Protein AF-A0A7W4UNZ8-F1 (afdb_monomer_lite)

InterPro domains:
  IPR003675 CAAX prenyl protease 2/Lysostaphin resistance protein A-like domain [PF02517] (45-146)
  IPR042150 CAAX prenyl protease 2, MmRce1-like [PTHR35797] (33-187)

Foldseek 3Di:
DAPDQLALLQVVVVVVQVVVCVVVVHRDDDDPDRLVVVLVVLVVCLLVQLVVQLVVLLVVLCPLQVPQLVVQCVVPLLRSLLVSLQVVLVVCLVVLCVCPLQVPDHSVLSSVLSSLLSSLLVSVLNLVCLEVVDSRVSSSSVSSLVSQQPSQSSRDHPPDDDRSCPDTCSHPVVSPVSVVVSVVCVVVVSSDHDDDDPDDPPDPDPPPDPDDDDDDDPPPPPPPPPDPDDPDDPDPDDPDDDDDDDDDDDDDDDDDDDDDDDDDDDDDDDDDDDDDDDDDDDDDDDD

pLDDT: mean 73.85, std 24.79, range [27.27, 97.62]

Organism: NCBI:txid255205

Radius of gyration: 31.63 Å; chains: 1; bounding box: 63×66×98 Å

Structure (mmCIF, N/CA/C/O backbone):
data_AF-A0A7W4UNZ8-F1
#
_entry.id   AF-A0A7W4UNZ8-F1
#
loop_
_atom_site.group_PDB
_atom_site.id
_atom_site.type_symbol
_atom_site.label_atom_id
_atom_site.label_alt_id
_atom_site.label_comp_id
_atom_site.label_asym_id
_atom_site.label_entity_id
_atom_site.label_seq_id
_atom_site.pdbx_PDB_ins_code
_atom_site.Cartn_x
_atom_site.Cartn_y
_atom_site.Cartn_z
_atom_site.occupancy
_atom_site.B_iso_or_equiv
_atom_site.auth_seq_id
_atom_site.auth_comp_id
_atom_site.auth_asym_id
_atom_site.auth_atom_id
_atom_site.pdbx_PDB_model_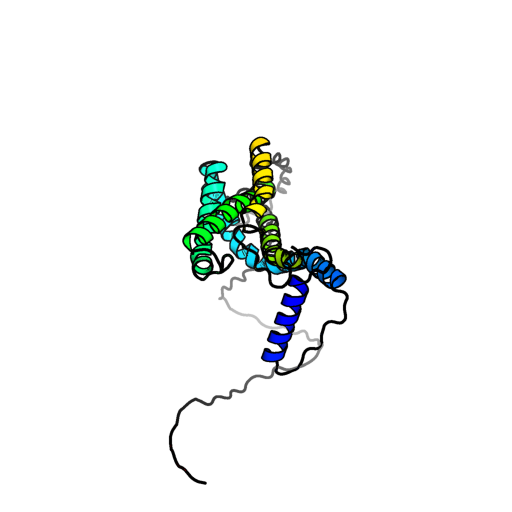num
ATOM 1 N N . MET A 1 1 ? 5.870 -13.098 -18.002 1.00 78.25 1 MET A N 1
ATOM 2 C CA . MET A 1 1 ? 6.575 -13.297 -16.701 1.00 78.25 1 MET A CA 1
ATOM 3 C C . MET A 1 1 ? 7.764 -14.221 -16.903 1.00 78.25 1 MET A C 1
ATOM 5 O O . MET A 1 1 ? 7.588 -15.276 -17.504 1.00 78.25 1 MET A O 1
ATOM 9 N N . ASP A 1 2 ? 8.932 -13.854 -16.381 1.00 81.75 2 ASP A N 1
ATOM 10 C CA . ASP A 1 2 ? 10.167 -14.646 -16.450 1.00 81.75 2 ASP A CA 1
ATOM 11 C C . ASP A 1 2 ? 10.726 -14.865 -15.037 1.00 81.75 2 ASP A C 1
ATOM 13 O O . ASP A 1 2 ? 11.218 -13.943 -14.396 1.00 81.75 2 ASP A O 1
ATOM 17 N N . LEU A 1 3 ? 10.607 -16.098 -14.540 1.00 81.38 3 LEU A N 1
ATOM 18 C CA . LEU A 1 3 ? 11.011 -16.480 -13.180 1.00 81.38 3 LEU A CA 1
ATOM 19 C C . LEU A 1 3 ? 12.409 -17.108 -13.120 1.00 81.38 3 LEU A C 1
ATOM 21 O O . LEU A 1 3 ? 12.866 -17.468 -12.036 1.00 81.38 3 LEU A O 1
ATOM 25 N N . VAL A 1 4 ? 13.043 -17.321 -14.275 1.00 81.75 4 VAL A N 1
ATOM 26 C CA . VAL A 1 4 ? 14.297 -18.077 -14.376 1.00 81.75 4 VAL A CA 1
ATOM 27 C C . VAL A 1 4 ? 15.453 -17.143 -14.681 1.00 81.75 4 VAL A C 1
ATOM 29 O O . VAL A 1 4 ? 16.478 -17.212 -14.006 1.00 81.75 4 VAL A O 1
ATOM 32 N N . ASN A 1 5 ? 15.287 -16.265 -15.670 1.00 84.12 5 ASN A N 1
ATOM 33 C CA . ASN A 1 5 ? 16.362 -15.380 -16.112 1.00 84.12 5 ASN A CA 1
ATOM 34 C C . ASN A 1 5 ? 16.182 -13.944 -15.615 1.00 84.12 5 ASN A C 1
ATOM 36 O O . ASN A 1 5 ? 17.138 -13.179 -15.668 1.00 84.12 5 ASN A O 1
ATOM 40 N N . PHE A 1 6 ? 14.995 -13.590 -15.104 1.00 88.06 6 PHE A N 1
ATOM 41 C CA . PHE A 1 6 ? 14.671 -12.240 -14.631 1.00 88.06 6 PHE A CA 1
ATOM 42 C C . PHE A 1 6 ? 14.984 -11.162 -15.686 1.00 88.06 6 PHE A C 1
ATOM 44 O O . PHE A 1 6 ? 15.462 -10.074 -15.367 1.00 88.06 6 PHE A O 1
ATOM 51 N N . SER A 1 7 ? 14.728 -11.480 -16.959 1.00 88.00 7 SER A N 1
ATOM 52 C CA . SER A 1 7 ? 15.128 -10.663 -18.110 1.00 88.00 7 SER A CA 1
ATOM 53 C C . SER A 1 7 ? 14.596 -9.227 -18.068 1.00 88.00 7 SER A C 1
ATOM 55 O O . SER A 1 7 ? 15.337 -8.306 -18.396 1.00 88.00 7 SER A O 1
ATOM 57 N N . GLY A 1 8 ? 13.358 -9.007 -17.609 1.00 86.38 8 GLY A N 1
ATOM 58 C CA . GLY A 1 8 ? 12.805 -7.654 -17.475 1.00 86.38 8 GLY A CA 1
ATOM 59 C C . GLY A 1 8 ? 13.461 -6.834 -16.359 1.00 86.38 8 GLY A C 1
ATOM 60 O O . GLY A 1 8 ? 13.597 -5.620 -16.481 1.00 86.38 8 GLY A O 1
ATOM 61 N N . TYR A 1 9 ? 13.924 -7.484 -15.287 1.00 87.50 9 TYR A N 1
ATOM 62 C CA . TYR A 1 9 ? 14.681 -6.805 -14.233 1.00 87.50 9 TYR A CA 1
ATOM 63 C C . TYR A 1 9 ? 16.081 -6.412 -14.709 1.00 87.50 9 TYR A C 1
ATOM 65 O O . TYR A 1 9 ? 16.555 -5.328 -14.375 1.00 87.50 9 TYR A O 1
ATOM 73 N N . GLN A 1 10 ? 16.720 -7.265 -15.515 1.00 88.50 10 GLN A N 1
ATOM 74 C CA . GLN A 1 10 ? 18.000 -6.948 -16.143 1.00 88.50 10 GLN A CA 1
ATOM 75 C C . GLN A 1 10 ? 17.873 -5.755 -17.101 1.00 88.50 10 GLN A C 1
ATOM 77 O O . GLN A 1 10 ? 18.626 -4.800 -16.963 1.00 88.50 10 GLN A O 1
ATOM 82 N N . GLU A 1 11 ? 16.871 -5.757 -17.985 1.00 88.69 11 GLU A N 1
ATOM 83 C CA . GLU A 1 11 ? 16.591 -4.630 -18.889 1.00 88.69 11 GLU A CA 1
ATOM 84 C C . GLU A 1 11 ? 16.388 -3.320 -18.110 1.00 88.69 11 GLU A C 1
ATOM 86 O O . GLU A 1 11 ? 17.010 -2.304 -18.413 1.00 88.69 11 GLU A O 1
ATOM 91 N N . ASN A 1 12 ? 15.595 -3.351 -17.034 1.00 88.56 12 ASN A N 1
ATOM 92 C CA . ASN A 1 12 ? 15.370 -2.172 -16.202 1.00 88.56 12 ASN A CA 1
ATOM 93 C C . ASN A 1 12 ? 16.635 -1.691 -15.464 1.00 88.56 12 ASN A C 1
ATOM 95 O O . ASN A 1 12 ? 16.801 -0.491 -15.240 1.00 88.56 12 ASN A O 1
ATOM 99 N N . LEU A 1 13 ? 17.519 -2.605 -15.061 1.00 89.31 13 LEU A N 1
ATOM 100 C CA . LEU A 1 13 ? 18.798 -2.258 -14.448 1.00 89.31 13 LEU A CA 1
ATOM 101 C C . LEU A 1 13 ? 19.729 -1.586 -15.464 1.00 89.31 13 LEU A C 1
ATOM 103 O O . LEU A 1 13 ? 20.324 -0.554 -15.149 1.00 89.31 13 LEU A O 1
ATOM 107 N N . ASP A 1 14 ? 19.810 -2.129 -16.676 1.00 89.19 14 ASP A N 1
ATOM 108 C CA . ASP A 1 14 ? 20.626 -1.583 -17.762 1.00 89.19 14 ASP A CA 1
ATOM 109 C C . ASP A 1 14 ? 20.142 -0.177 -18.154 1.00 89.19 14 ASP A C 1
ATOM 111 O O . ASP A 1 14 ? 20.946 0.750 -18.286 1.00 89.19 14 ASP A O 1
ATOM 115 N N . GLU A 1 15 ? 18.823 0.030 -18.231 1.00 89.12 15 GLU A N 1
ATOM 116 C CA . GLU A 1 15 ? 18.215 1.350 -18.438 1.00 89.12 15 GLU A CA 1
ATOM 117 C C . GLU A 1 15 ? 18.577 2.345 -17.325 1.00 89.12 15 GLU A C 1
ATOM 119 O O . GLU A 1 15 ? 18.923 3.497 -17.605 1.00 89.12 15 GLU A O 1
ATOM 124 N N . GLN A 1 16 ? 18.531 1.922 -16.057 1.00 89.88 16 GLN A N 1
ATOM 125 C CA . GLN A 1 16 ? 18.898 2.774 -14.922 1.00 89.88 16 GLN A CA 1
ATOM 126 C C . GLN A 1 16 ? 20.385 3.146 -14.934 1.00 89.88 16 GLN A C 1
ATOM 128 O O . GLN A 1 16 ? 20.730 4.299 -14.664 1.00 89.88 16 GLN A O 1
ATOM 133 N N . LEU A 1 17 ? 21.267 2.202 -15.270 1.00 89.94 17 LEU A N 1
ATOM 134 C CA . LEU A 1 17 ? 22.706 2.445 -15.396 1.00 89.94 17 LEU A CA 1
ATOM 135 C C . LEU A 1 17 ? 23.015 3.387 -16.564 1.00 89.94 17 LEU A C 1
ATOM 137 O O . LEU A 1 17 ? 23.834 4.298 -16.412 1.00 89.94 17 LEU A O 1
ATOM 141 N N . ALA A 1 18 ? 22.328 3.228 -17.697 1.00 89.06 18 ALA A N 1
ATOM 142 C CA . ALA A 1 18 ? 22.445 4.127 -18.841 1.00 89.06 18 ALA A CA 1
ATOM 143 C C . ALA A 1 18 ? 21.969 5.546 -18.492 1.00 89.06 18 ALA A C 1
ATOM 145 O O . ALA A 1 18 ? 22.668 6.523 -18.773 1.00 89.06 18 ALA A O 1
ATOM 146 N N . ALA A 1 19 ? 20.824 5.673 -17.814 1.00 89.94 19 ALA A N 1
ATOM 147 C CA . ALA A 1 19 ? 20.297 6.959 -17.360 1.00 89.94 19 ALA A CA 1
ATOM 148 C C . ALA A 1 19 ? 21.227 7.639 -16.342 1.00 89.94 19 ALA A C 1
ATOM 150 O O . ALA A 1 19 ? 21.475 8.843 -16.434 1.00 89.94 19 ALA A O 1
ATOM 151 N N . ALA A 1 20 ? 21.785 6.876 -15.401 1.00 89.62 20 ALA A N 1
ATOM 152 C CA . ALA A 1 20 ? 22.740 7.384 -14.424 1.00 89.62 20 ALA A CA 1
ATOM 153 C C . ALA A 1 20 ? 24.056 7.823 -15.088 1.00 89.62 20 ALA A C 1
ATOM 155 O O . ALA A 1 20 ? 24.545 8.912 -14.790 1.00 89.62 20 ALA A O 1
ATOM 156 N N . SER A 1 21 ? 24.570 7.043 -16.044 1.00 90.00 21 SER A N 1
ATOM 157 C CA . SER A 1 21 ? 25.770 7.394 -16.817 1.00 90.00 21 SER A CA 1
ATOM 158 C C . SER A 1 21 ? 25.572 8.678 -17.625 1.00 90.00 21 SER A C 1
ATOM 160 O O . SER A 1 21 ? 26.448 9.544 -17.655 1.00 90.00 21 SER A O 1
ATOM 162 N N . ALA A 1 22 ? 24.394 8.843 -18.236 1.00 90.75 22 ALA A N 1
ATOM 163 C CA . ALA A 1 22 ? 24.026 10.063 -18.950 1.00 90.75 22 ALA A CA 1
ATOM 164 C C . ALA A 1 22 ? 23.924 11.278 -18.012 1.00 90.75 22 ALA A C 1
ATOM 166 O O . ALA A 1 22 ? 24.329 12.378 -18.387 1.00 90.75 22 ALA A O 1
ATOM 167 N N . ALA A 1 23 ? 23.417 11.088 -16.791 1.00 90.81 23 ALA A N 1
ATOM 168 C CA . ALA A 1 23 ? 23.280 12.156 -15.805 1.00 90.81 23 ALA A CA 1
ATOM 169 C C . ALA A 1 23 ? 24.626 12.609 -15.211 1.00 90.81 23 ALA A C 1
ATOM 171 O O . ALA A 1 23 ? 24.798 13.795 -14.931 1.00 90.81 23 ALA A O 1
ATOM 172 N N . THR A 1 24 ? 25.580 11.695 -15.012 1.00 90.75 24 THR A N 1
ATOM 173 C CA . THR A 1 24 ? 26.899 12.018 -14.442 1.00 90.75 24 THR A CA 1
ATOM 174 C C . THR A 1 24 ? 27.964 12.320 -15.496 1.00 90.75 24 THR A C 1
ATOM 176 O O . THR A 1 24 ? 29.026 12.836 -15.151 1.00 90.75 24 THR A O 1
ATOM 179 N N . GLY A 1 25 ? 27.704 12.014 -16.772 1.00 88.81 25 GLY A N 1
ATOM 180 C CA . GLY A 1 25 ? 28.679 12.144 -17.859 1.00 88.81 25 GLY A CA 1
ATOM 181 C C . GLY A 1 25 ? 29.839 11.146 -17.757 1.00 88.81 25 GLY A C 1
ATOM 182 O O . GLY A 1 25 ? 30.873 11.336 -18.395 1.00 88.81 25 GLY A O 1
ATOM 183 N N . THR A 1 26 ? 29.686 10.101 -16.941 1.00 88.50 26 THR A N 1
ATOM 184 C CA . THR A 1 26 ? 30.684 9.051 -16.706 1.00 88.50 26 THR A CA 1
ATOM 185 C C . THR A 1 26 ? 30.059 7.696 -16.989 1.00 88.50 26 THR A C 1
ATOM 187 O O . THR A 1 26 ? 29.007 7.400 -16.428 1.00 88.50 26 THR A O 1
ATOM 190 N N . GLU A 1 27 ? 30.712 6.851 -17.785 1.00 86.88 27 GLU A N 1
ATOM 191 C CA . GLU A 1 27 ? 30.246 5.477 -17.997 1.00 86.88 27 GLU A CA 1
ATOM 192 C C . GLU A 1 27 ? 30.301 4.690 -16.683 1.00 86.88 27 GLU A C 1
ATOM 194 O O . GLU A 1 27 ? 31.367 4.515 -16.084 1.00 86.88 27 GLU A O 1
ATOM 199 N N . ILE A 1 28 ? 29.137 4.242 -16.219 1.00 84.81 28 ILE A N 1
ATOM 200 C CA . ILE A 1 28 ? 29.025 3.340 -15.079 1.00 84.81 28 ILE A CA 1
ATOM 201 C C . ILE A 1 28 ? 29.141 1.914 -15.629 1.00 84.81 28 ILE A C 1
ATOM 203 O O . ILE A 1 28 ? 28.328 1.530 -16.470 1.00 84.81 28 ILE A O 1
ATOM 207 N N . PRO A 1 29 ? 30.144 1.130 -15.198 1.00 83.00 29 PRO A N 1
ATOM 208 C CA . PRO A 1 29 ? 30.333 -0.223 -15.700 1.00 83.00 29 PRO A CA 1
ATOM 209 C C . PRO A 1 29 ? 29.165 -1.131 -15.307 1.00 83.00 29 PRO A C 1
ATOM 211 O O . PRO A 1 29 ? 28.544 -0.952 -14.256 1.00 83.00 29 PRO A O 1
ATOM 214 N N . GLU A 1 30 ? 28.917 -2.145 -16.136 1.00 80.44 30 GLU A N 1
ATOM 215 C CA . GLU A 1 30 ? 27.930 -3.187 -15.859 1.00 80.44 30 GLU A CA 1
ATOM 216 C C . GLU A 1 30 ? 28.197 -3.869 -14.509 1.00 80.44 30 GLU A C 1
ATOM 218 O O . GLU A 1 30 ? 29.341 -4.102 -14.096 1.00 80.44 30 GLU A O 1
ATOM 223 N N . ILE A 1 31 ? 27.120 -4.221 -13.808 1.00 83.12 31 ILE A N 1
ATOM 224 C CA . ILE A 1 31 ? 27.215 -4.895 -12.516 1.00 83.12 31 ILE A CA 1
ATOM 225 C C . ILE A 1 31 ? 27.560 -6.368 -12.757 1.00 83.12 31 ILE A C 1
ATOM 227 O O . ILE A 1 31 ? 26.707 -7.167 -13.125 1.00 83.12 31 ILE A O 1
ATOM 231 N N . ALA A 1 32 ? 28.805 -6.756 -12.474 1.00 83.44 32 ALA A N 1
ATOM 232 C CA . ALA A 1 32 ? 29.313 -8.120 -12.672 1.00 83.44 32 ALA A CA 1
ATOM 233 C C . ALA A 1 32 ? 28.771 -9.177 -11.674 1.00 83.44 32 ALA A C 1
ATOM 235 O O . ALA A 1 32 ? 29.411 -10.205 -11.439 1.00 83.44 32 ALA A O 1
ATOM 236 N N . LEU A 1 33 ? 27.619 -8.936 -11.041 1.00 87.38 33 LEU A N 1
ATOM 237 C CA . LEU A 1 33 ? 26.992 -9.867 -10.101 1.00 87.38 33 LEU A CA 1
ATOM 238 C C . LEU A 1 33 ? 25.944 -10.732 -10.814 1.00 87.38 33 LEU A C 1
ATOM 240 O O . LEU A 1 33 ? 25.237 -10.233 -11.687 1.00 87.38 33 LEU A O 1
ATOM 244 N N . PRO A 1 34 ? 25.771 -12.011 -10.423 1.00 90.75 34 PRO A N 1
ATOM 245 C CA . PRO A 1 34 ? 24.689 -12.832 -10.955 1.00 90.75 34 PRO A CA 1
ATOM 246 C C . PRO A 1 34 ? 23.323 -12.185 -10.694 1.00 90.75 34 PRO A C 1
ATOM 248 O O . PRO A 1 34 ? 23.038 -11.790 -9.562 1.00 90.75 34 PRO A O 1
ATOM 251 N N . ILE A 1 35 ? 22.447 -12.157 -11.702 1.00 87.94 35 ILE A N 1
ATOM 252 C CA . ILE A 1 35 ? 21.121 -11.524 -11.600 1.00 87.94 35 ILE A CA 1
ATOM 253 C C . ILE A 1 35 ? 20.290 -12.084 -10.437 1.00 87.94 35 ILE A C 1
ATOM 255 O O . ILE A 1 35 ? 19.644 -11.336 -9.710 1.00 87.94 35 ILE A O 1
ATOM 259 N N . ALA A 1 36 ? 20.398 -13.389 -10.167 1.00 88.00 36 ALA A N 1
ATOM 260 C CA . ALA A 1 36 ? 19.729 -14.028 -9.037 1.00 88.00 36 ALA A CA 1
ATOM 261 C C . ALA A 1 36 ? 20.158 -13.437 -7.681 1.00 88.00 36 ALA A C 1
ATOM 263 O O . ALA A 1 36 ? 19.333 -13.299 -6.781 1.00 88.00 36 ALA A O 1
ATOM 264 N N . LEU A 1 37 ? 21.431 -13.053 -7.527 1.00 90.69 37 LEU A N 1
ATOM 265 C CA . LEU A 1 37 ? 21.907 -12.398 -6.309 1.00 90.69 37 LEU A CA 1
ATOM 266 C C . LEU A 1 37 ? 21.332 -10.984 -6.187 1.00 90.69 37 LEU A C 1
ATOM 268 O O . LEU A 1 37 ? 20.922 -10.601 -5.097 1.00 90.69 37 LEU A O 1
ATOM 272 N N . LEU A 1 38 ? 21.250 -10.233 -7.287 1.00 90.38 38 LEU A N 1
ATOM 273 C CA . LEU A 1 38 ? 20.641 -8.898 -7.297 1.00 90.38 38 LEU A CA 1
ATOM 274 C C . LEU A 1 38 ? 19.155 -8.953 -6.927 1.00 90.38 38 LEU A C 1
ATOM 276 O O . LEU A 1 38 ? 18.708 -8.183 -6.081 1.00 90.38 38 LEU A O 1
ATOM 280 N N . VAL A 1 39 ? 18.417 -9.931 -7.457 1.00 89.56 39 VAL A N 1
ATOM 281 C CA . VAL A 1 39 ? 17.016 -10.177 -7.081 1.00 89.56 39 VAL A CA 1
ATOM 282 C C . VAL A 1 39 ? 16.893 -10.500 -5.590 1.00 89.56 39 VAL A C 1
ATOM 284 O O . VAL A 1 39 ? 16.042 -9.934 -4.904 1.00 89.56 39 VAL A O 1
ATOM 287 N N . LEU A 1 40 ? 17.757 -11.366 -5.049 1.00 90.06 40 LEU A N 1
ATOM 288 C CA . LEU A 1 40 ? 17.757 -11.676 -3.614 1.00 90.06 40 LEU A CA 1
ATOM 289 C C . LEU A 1 40 ? 18.073 -10.447 -2.756 1.00 90.06 40 LEU A C 1
ATOM 291 O O . LEU A 1 40 ? 17.432 -10.253 -1.725 1.00 90.06 40 LEU A O 1
ATOM 295 N N . LEU A 1 41 ? 19.023 -9.610 -3.177 1.00 90.75 41 LEU A N 1
ATOM 296 C CA . LEU A 1 41 ? 19.357 -8.362 -2.490 1.00 90.75 41 LEU A CA 1
ATOM 297 C C . LEU A 1 41 ? 18.194 -7.363 -2.535 1.00 90.75 41 LEU A C 1
ATOM 299 O O . LEU A 1 41 ? 17.901 -6.749 -1.513 1.00 90.75 41 LEU A O 1
ATOM 303 N N . GLN A 1 42 ? 17.491 -7.251 -3.664 1.00 88.75 42 GLN A N 1
ATOM 304 C CA . GLN A 1 42 ? 16.304 -6.404 -3.805 1.00 88.75 42 GLN A CA 1
ATOM 305 C C . GLN A 1 42 ? 15.142 -6.884 -2.925 1.00 88.75 42 GLN A C 1
ATOM 307 O O . GLN A 1 42 ? 14.434 -6.082 -2.325 1.00 88.75 42 GLN A O 1
ATOM 312 N N . LEU A 1 43 ? 14.934 -8.195 -2.803 1.00 89.25 43 LEU A N 1
ATOM 313 C CA . LEU A 1 43 ? 13.928 -8.733 -1.882 1.00 89.25 43 LEU A CA 1
ATOM 314 C C . LEU A 1 43 ? 14.345 -8.526 -0.419 1.00 89.25 43 LEU A C 1
ATOM 316 O O . LEU A 1 43 ? 13.516 -8.187 0.427 1.00 89.25 43 LEU A O 1
ATOM 320 N N . ALA A 1 44 ? 15.636 -8.685 -0.120 1.00 89.94 44 ALA A N 1
ATOM 321 C CA . ALA A 1 44 ? 16.196 -8.442 1.205 1.00 89.94 44 ALA A CA 1
ATOM 322 C C . ALA A 1 44 ? 16.234 -6.951 1.582 1.00 89.94 44 ALA A C 1
ATOM 324 O O . ALA A 1 44 ? 16.323 -6.639 2.771 1.00 89.94 44 ALA A O 1
ATOM 325 N N . SER A 1 45 ? 16.143 -6.031 0.615 1.00 88.69 45 SER A N 1
ATOM 326 C CA . SER A 1 45 ? 16.063 -4.596 0.889 1.00 88.69 45 SER A CA 1
ATOM 327 C C . SER A 1 45 ? 14.678 -4.174 1.371 1.00 88.69 45 SER A C 1
ATOM 329 O O . SER A 1 45 ? 14.595 -3.170 2.070 1.00 88.69 45 SER A O 1
ATOM 331 N N . ILE A 1 46 ? 13.611 -4.940 1.097 1.00 88.56 46 ILE A N 1
ATOM 332 C CA . ILE A 1 46 ? 12.230 -4.560 1.448 1.00 88.56 46 ILE A CA 1
ATOM 333 C C . ILE A 1 46 ? 12.070 -4.218 2.943 1.00 88.56 46 ILE A C 1
ATOM 335 O O . ILE A 1 46 ? 11.517 -3.161 3.253 1.00 88.56 46 ILE A O 1
ATOM 339 N N . PRO A 1 47 ? 12.564 -5.024 3.906 1.00 88.88 47 PRO A N 1
ATOM 340 C CA . PRO A 1 47 ? 12.474 -4.673 5.324 1.00 88.88 47 PRO A CA 1
ATOM 341 C C . PRO A 1 47 ? 13.261 -3.409 5.687 1.00 88.88 47 PRO A C 1
ATOM 343 O O . PRO A 1 47 ? 12.838 -2.652 6.558 1.00 88.88 47 PRO A O 1
ATOM 346 N N . LEU A 1 48 ? 14.399 -3.167 5.030 1.00 89.19 48 LEU A N 1
ATOM 347 C CA . LEU A 1 48 ? 15.210 -1.975 5.262 1.00 89.19 48 LEU A CA 1
ATOM 348 C C . LEU A 1 48 ? 14.524 -0.727 4.689 1.00 89.19 48 LEU A C 1
ATOM 350 O O . LEU A 1 48 ? 14.390 0.276 5.390 1.00 89.19 48 LEU A O 1
ATOM 354 N N . GLY A 1 49 ? 14.023 -0.817 3.456 1.00 86.69 49 GLY A N 1
ATOM 355 C CA . GLY A 1 49 ? 13.236 0.225 2.805 1.00 86.69 49 GLY A CA 1
ATOM 356 C C . GLY A 1 49 ? 11.962 0.544 3.583 1.00 86.69 49 GLY A C 1
ATOM 357 O O . GLY A 1 49 ? 11.641 1.712 3.769 1.00 86.69 49 GLY A O 1
ATOM 358 N N . ALA A 1 50 ? 11.303 -0.457 4.176 1.00 88.38 50 ALA A N 1
ATOM 359 C CA . ALA A 1 50 ? 10.156 -0.249 5.059 1.00 88.38 50 ALA A CA 1
ATOM 360 C C . ALA A 1 50 ? 10.483 0.639 6.273 1.00 88.38 50 ALA A C 1
ATOM 362 O O . ALA A 1 50 ? 9.686 1.503 6.640 1.00 88.38 50 ALA A O 1
ATOM 363 N N . VAL A 1 51 ? 11.654 0.449 6.892 1.00 89.31 51 VAL A N 1
ATOM 364 C CA . VAL A 1 51 ? 12.103 1.271 8.028 1.00 89.31 51 VAL A CA 1
ATOM 365 C C . VAL A 1 51 ? 12.442 2.689 7.577 1.00 89.31 51 VAL A C 1
ATOM 367 O O . VAL A 1 51 ? 12.112 3.639 8.280 1.00 89.31 51 VAL A O 1
ATOM 370 N N . ILE A 1 52 ? 13.054 2.859 6.407 1.00 88.88 52 ILE A N 1
ATOM 371 C CA . ILE A 1 52 ? 13.371 4.186 5.859 1.00 88.88 52 ILE A CA 1
ATOM 372 C C . ILE A 1 52 ? 12.079 4.935 5.488 1.00 88.88 52 ILE A C 1
ATOM 374 O O . ILE A 1 52 ? 11.885 6.087 5.885 1.00 88.88 52 ILE A O 1
ATOM 378 N N . ASN A 1 53 ? 11.149 4.254 4.816 1.00 89.06 53 ASN A N 1
ATOM 379 C CA . ASN A 1 53 ? 9.850 4.789 4.409 1.00 89.06 53 ASN A CA 1
ATOM 380 C C . ASN A 1 53 ? 8.880 4.997 5.581 1.00 89.06 53 ASN A C 1
ATOM 382 O O . ASN A 1 53 ? 7.836 5.624 5.398 1.00 89.06 53 ASN A O 1
ATOM 386 N N . VAL A 1 54 ? 9.209 4.543 6.797 1.00 90.75 54 VAL A N 1
ATOM 387 C CA . VAL A 1 54 ? 8.336 4.736 7.963 1.00 90.75 54 VAL A CA 1
ATOM 388 C C . VAL A 1 54 ? 8.146 6.212 8.299 1.00 90.75 54 VAL A C 1
ATOM 390 O O . VAL A 1 54 ? 7.086 6.580 8.783 1.00 90.75 54 VAL A O 1
ATOM 393 N N . ILE A 1 55 ? 9.145 7.070 8.060 1.00 89.56 55 ILE A N 1
ATOM 394 C CA . ILE A 1 55 ? 9.075 8.497 8.405 1.00 89.56 55 ILE A CA 1
ATOM 395 C C . ILE A 1 55 ? 8.026 9.227 7.552 1.00 89.56 55 ILE A C 1
ATOM 397 O O . ILE A 1 55 ? 7.121 9.827 8.141 1.00 89.56 55 ILE A O 1
ATOM 401 N N . PRO A 1 56 ? 8.087 9.186 6.203 1.00 88.75 56 PRO A N 1
ATOM 402 C CA . PRO A 1 56 ? 7.040 9.788 5.382 1.00 88.75 56 PRO A CA 1
ATOM 403 C C . PRO A 1 56 ? 5.685 9.105 5.607 1.00 88.75 56 PRO A C 1
ATOM 405 O O . PRO A 1 56 ? 4.687 9.801 5.801 1.00 88.75 56 PRO A O 1
ATOM 408 N N . ALA A 1 57 ? 5.656 7.769 5.713 1.00 91.12 57 ALA A N 1
ATOM 409 C CA . ALA A 1 57 ? 4.424 7.029 5.982 1.00 91.12 57 ALA A CA 1
ATOM 410 C C . ALA A 1 57 ? 3.788 7.424 7.325 1.00 91.12 57 ALA A C 1
ATOM 412 O O . ALA A 1 57 ? 2.571 7.545 7.427 1.00 91.12 57 ALA A O 1
ATOM 413 N N . LEU A 1 58 ? 4.584 7.693 8.364 1.00 92.50 58 LEU A N 1
ATOM 414 C CA . LEU A 1 58 ? 4.079 8.139 9.661 1.00 92.50 58 LEU A CA 1
ATOM 415 C C . LEU A 1 58 ? 3.353 9.483 9.551 1.00 92.50 58 LEU A C 1
ATOM 417 O O . LEU A 1 58 ? 2.337 9.668 10.219 1.00 92.50 58 LEU A O 1
ATOM 421 N N . GLY A 1 59 ? 3.837 10.401 8.710 1.00 92.62 59 GLY A N 1
ATOM 422 C CA . GLY A 1 59 ? 3.163 11.675 8.451 1.00 92.62 59 GLY A CA 1
ATOM 423 C C . GLY A 1 59 ? 1.733 11.476 7.943 1.00 92.62 59 GLY A C 1
ATOM 424 O O . GLY A 1 59 ? 0.795 12.076 8.473 1.00 92.62 59 GLY A O 1
ATOM 425 N N . GLU A 1 60 ? 1.556 10.570 6.983 1.00 93.38 60 GLU A N 1
ATOM 426 C CA . GLU A 1 60 ? 0.241 10.185 6.466 1.00 93.38 60 GLU A CA 1
ATOM 427 C C . GLU A 1 60 ? -0.599 9.450 7.522 1.00 93.38 60 GLU A C 1
ATOM 429 O O . GLU A 1 60 ? -1.743 9.823 7.798 1.00 93.38 60 GLU A O 1
ATOM 434 N N . GLU A 1 61 ? -0.026 8.444 8.186 1.00 95.31 61 GLU A N 1
ATOM 435 C CA . GLU A 1 61 ? -0.735 7.609 9.160 1.00 95.31 61 GLU A CA 1
ATOM 436 C C . GLU A 1 61 ? -1.183 8.377 10.411 1.00 95.31 61 GLU A C 1
ATOM 438 O O . GLU A 1 61 ? -2.198 8.033 11.028 1.00 95.31 61 GLU A O 1
ATOM 443 N N . LEU A 1 62 ? -0.492 9.453 10.789 1.00 94.56 62 LEU A N 1
ATOM 444 C CA . LEU A 1 62 ? -0.958 10.369 11.833 1.00 94.56 62 LEU A CA 1
ATOM 445 C C . LEU A 1 62 ? -2.266 11.069 11.432 1.00 94.56 62 LEU A C 1
ATOM 447 O O . LEU A 1 62 ? -3.149 11.242 12.276 1.00 94.56 62 LEU A O 1
ATOM 451 N N . GLY A 1 63 ? -2.436 11.421 10.159 1.00 94.50 63 GLY A N 1
ATOM 452 C CA . GLY A 1 63 ? -3.690 11.964 9.638 1.00 94.50 63 GLY A CA 1
ATOM 453 C C . GLY A 1 63 ? -4.774 10.892 9.536 1.00 94.50 63 GLY A C 1
ATOM 454 O O . GLY A 1 63 ? -5.844 11.014 10.144 1.00 94.50 63 GLY A O 1
ATOM 455 N N . TRP A 1 64 ? -4.482 9.808 8.819 1.00 95.88 64 TRP A N 1
ATOM 456 C CA . TRP A 1 64 ? -5.451 8.756 8.508 1.00 95.88 64 TRP A CA 1
ATOM 457 C C . TRP A 1 64 ? -5.849 7.949 9.744 1.00 95.88 64 TRP A C 1
ATOM 459 O O . TRP A 1 64 ? -7.013 7.917 10.146 1.00 95.88 64 TRP A O 1
ATOM 469 N N . ARG A 1 65 ? -4.880 7.326 10.412 1.00 95.44 65 ARG A N 1
ATOM 470 C CA . ARG A 1 65 ? -5.139 6.418 11.538 1.00 95.44 65 ARG A CA 1
ATOM 471 C C . ARG A 1 65 ? -5.174 7.199 12.841 1.00 95.44 65 ARG A C 1
ATOM 473 O O . ARG A 1 65 ? -5.958 6.878 13.731 1.00 95.44 65 ARG A O 1
ATOM 480 N N . GLY A 1 66 ? -4.330 8.223 12.987 1.00 91.88 66 GLY A N 1
ATOM 481 C CA . GLY A 1 66 ? -4.260 9.099 14.164 1.00 91.88 66 GLY A CA 1
ATOM 482 C C . GLY A 1 66 ? -5.514 9.931 14.393 1.00 91.88 66 GLY A C 1
ATOM 483 O O . GLY A 1 66 ? -5.993 9.972 15.528 1.00 91.88 66 GLY A O 1
ATOM 484 N N . TRP A 1 67 ? -6.064 10.539 13.341 1.00 94.62 67 TRP A N 1
ATOM 485 C CA . TRP A 1 67 ? -7.143 11.520 13.469 1.00 94.62 67 TRP A CA 1
ATOM 486 C C . TRP A 1 67 ? -8.450 11.119 12.778 1.00 94.62 67 TRP A C 1
ATOM 488 O O . TRP A 1 67 ? -9.514 11.267 13.388 1.00 94.62 67 TRP A O 1
ATOM 498 N N . LEU A 1 68 ? -8.406 10.610 11.542 1.00 95.06 68 LEU A N 1
ATOM 499 C CA . LEU A 1 68 ? -9.614 10.316 10.760 1.00 95.06 68 LEU A CA 1
ATOM 500 C C . LEU A 1 68 ? -10.327 9.058 11.273 1.00 95.06 68 LEU A C 1
ATOM 502 O O . LEU A 1 68 ? -11.508 9.122 11.623 1.00 95.06 68 LEU A O 1
ATOM 506 N N . LEU A 1 69 ? -9.608 7.939 11.396 1.00 93.50 69 LEU A N 1
ATOM 507 C CA . LEU A 1 69 ? -10.174 6.653 11.812 1.00 93.50 69 LEU A CA 1
ATOM 508 C C . LEU A 1 69 ? -10.939 6.733 13.152 1.00 93.50 69 LEU A C 1
ATOM 510 O O . LEU A 1 69 ? -12.104 6.332 13.177 1.00 93.50 69 LEU A O 1
ATOM 514 N N . PRO A 1 70 ? -10.408 7.316 14.251 1.00 92.06 70 PRO A N 1
ATOM 515 C CA . PRO A 1 70 ? -11.138 7.401 15.520 1.00 92.06 70 PRO A CA 1
ATOM 516 C C . PRO A 1 70 ? -12.457 8.172 15.416 1.00 92.06 70 PRO A C 1
ATOM 518 O O . PRO A 1 70 ? -13.419 7.865 16.121 1.00 92.06 70 PRO A O 1
ATOM 521 N N . LYS A 1 71 ? -12.525 9.165 14.522 1.00 93.69 71 LYS A N 1
ATOM 522 C CA . LYS A 1 71 ? -13.748 9.938 14.275 1.00 93.69 71 LYS A CA 1
ATOM 523 C C . LYS A 1 71 ? -14.768 9.167 13.451 1.00 93.69 71 LYS A C 1
ATOM 525 O O . LYS A 1 71 ? -15.960 9.425 13.611 1.00 93.69 71 LYS A O 1
ATOM 530 N N . LEU A 1 72 ? -14.316 8.261 12.590 1.00 93.88 72 LEU A N 1
ATOM 531 C CA . LEU A 1 72 ? -15.176 7.419 11.767 1.00 93.88 72 LEU A CA 1
ATOM 532 C C . LEU A 1 72 ? -15.713 6.204 12.533 1.00 93.88 72 LEU A C 1
ATOM 534 O O . LEU A 1 72 ? -16.861 5.823 12.316 1.00 93.88 72 LEU A O 1
ATOM 538 N N . LEU A 1 73 ? -14.951 5.654 13.485 1.00 92.38 73 LEU A N 1
ATOM 539 C CA . LEU A 1 73 ? -15.347 4.472 14.268 1.00 92.38 73 LEU A CA 1
ATOM 540 C C . LEU A 1 73 ? -16.684 4.632 15.014 1.00 92.38 73 LEU A C 1
ATOM 542 O O . LEU A 1 73 ? -17.364 3.638 15.267 1.00 92.38 73 LEU A O 1
ATOM 546 N N . LYS A 1 74 ? -17.116 5.866 15.316 1.00 90.94 74 LYS A N 1
ATOM 547 C CA . LYS A 1 74 ? -18.436 6.145 15.918 1.00 90.94 74 LYS A CA 1
ATOM 548 C C . LYS A 1 74 ? -19.621 5.734 15.031 1.00 90.94 74 LYS A C 1
ATOM 550 O O . LYS A 1 74 ? -20.721 5.567 15.542 1.00 90.94 74 LYS A O 1
ATOM 555 N N . PHE A 1 75 ? -19.403 5.593 13.723 1.00 91.25 75 PHE A N 1
ATOM 556 C CA . PHE A 1 75 ? -20.407 5.147 12.755 1.00 91.25 75 PHE A CA 1
ATOM 557 C C . PHE A 1 75 ? -20.388 3.623 12.542 1.00 91.25 75 PHE A C 1
ATOM 559 O O . PHE A 1 75 ? -21.162 3.104 11.744 1.00 91.25 75 PHE A O 1
ATOM 566 N N . GLY A 1 76 ? -19.527 2.900 13.265 1.00 91.00 76 GLY A N 1
ATOM 567 C CA . GLY A 1 76 ? -19.309 1.464 13.117 1.00 91.00 76 GLY A CA 1
ATOM 568 C C . GLY A 1 76 ? -18.041 1.138 12.327 1.00 91.00 76 GLY A C 1
ATOM 569 O O . GLY A 1 76 ? -17.480 1.987 11.640 1.00 91.00 76 GLY A O 1
ATOM 570 N N . ILE A 1 77 ? -17.594 -0.118 12.427 1.00 92.00 77 ILE A N 1
ATOM 571 C CA . ILE A 1 77 ? -16.355 -0.585 11.785 1.00 92.00 77 ILE A CA 1
ATOM 572 C C . ILE A 1 77 ? -16.451 -0.481 10.262 1.00 92.00 77 ILE A C 1
ATOM 574 O O . ILE A 1 77 ? -15.641 0.200 9.652 1.00 92.00 77 ILE A O 1
ATOM 578 N N . VAL A 1 78 ? -17.452 -1.116 9.643 1.00 93.44 78 VAL A N 1
ATOM 579 C CA . VAL A 1 78 ? -17.534 -1.205 8.174 1.00 93.44 78 VAL A CA 1
ATOM 580 C C . VAL A 1 78 ? -17.631 0.176 7.509 1.00 93.44 78 VAL A C 1
ATOM 582 O O . VAL A 1 78 ? -16.841 0.431 6.602 1.00 93.44 78 VAL A O 1
ATOM 585 N N . PRO A 1 79 ? -18.494 1.111 7.965 1.00 93.81 79 PRO A N 1
ATOM 586 C CA . PRO A 1 79 ? -18.498 2.466 7.417 1.00 93.81 79 PRO A CA 1
ATOM 587 C C . PRO A 1 79 ? -17.164 3.187 7.615 1.00 93.81 79 PRO A C 1
ATOM 589 O O . PRO A 1 79 ? -16.744 3.920 6.726 1.00 93.81 79 PRO A O 1
ATOM 592 N N . ALA A 1 80 ? -16.475 2.965 8.740 1.00 94.06 80 ALA A N 1
ATOM 593 C CA . ALA A 1 80 ? -15.175 3.578 8.974 1.00 94.06 80 ALA A CA 1
ATOM 594 C C . ALA A 1 80 ? -14.116 3.103 7.976 1.00 94.06 80 ALA A C 1
ATOM 596 O O . ALA A 1 80 ? -13.440 3.949 7.398 1.00 94.06 80 ALA A O 1
ATOM 597 N N . LEU A 1 81 ? -14.033 1.793 7.720 1.00 94.88 81 LEU A N 1
ATOM 598 C CA . LEU A 1 81 ? -13.097 1.217 6.747 1.00 94.88 81 LEU A CA 1
ATOM 599 C C . LEU A 1 81 ? -13.356 1.750 5.330 1.00 94.88 81 LEU A C 1
ATOM 601 O O . LEU A 1 81 ? -12.439 2.202 4.648 1.00 94.88 81 LEU A O 1
ATOM 605 N N . LEU A 1 82 ? -14.625 1.752 4.904 1.00 96.75 82 LEU A N 1
ATOM 606 C CA . LEU A 1 82 ? -15.008 2.204 3.564 1.00 96.75 82 LEU A CA 1
ATOM 607 C C . LEU A 1 82 ? -14.755 3.702 3.372 1.00 96.75 82 LEU A C 1
ATOM 609 O O . LEU A 1 82 ? -14.142 4.098 2.386 1.00 96.75 82 LEU A O 1
ATOM 613 N N . ILE A 1 83 ? -15.196 4.543 4.313 1.00 97.00 83 ILE A N 1
ATOM 614 C CA . ILE A 1 83 ? -15.036 6.000 4.203 1.00 97.00 83 ILE A CA 1
ATOM 615 C C . ILE A 1 83 ? -13.554 6.385 4.289 1.00 97.00 83 ILE A C 1
ATOM 617 O O . ILE A 1 83 ? -13.102 7.216 3.505 1.00 97.00 83 ILE A O 1
ATOM 621 N N . SER A 1 84 ? -12.796 5.768 5.202 1.00 96.06 84 SER A N 1
ATOM 622 C CA . SER A 1 84 ? -11.347 5.976 5.331 1.00 96.06 84 SER A CA 1
ATOM 623 C C . SER A 1 84 ? -10.628 5.632 4.025 1.00 96.06 84 SER A C 1
ATOM 625 O O . SER A 1 84 ? -9.912 6.470 3.474 1.00 96.06 84 SER A O 1
ATOM 627 N N . GLY A 1 85 ? -10.901 4.446 3.472 1.00 96.06 85 GLY A N 1
ATOM 628 C CA . GLY A 1 85 ? -10.317 3.986 2.214 1.00 96.06 85 GLY A CA 1
ATOM 629 C C . GLY A 1 85 ? -10.670 4.859 1.012 1.00 96.06 85 GLY A C 1
ATOM 630 O O . GLY A 1 85 ? -9.794 5.159 0.206 1.00 96.06 85 GLY A O 1
ATOM 631 N N . VAL A 1 86 ? -11.920 5.324 0.908 1.00 97.62 86 VAL A N 1
ATOM 632 C CA . VAL A 1 86 ? -12.340 6.239 -0.168 1.00 97.62 86 VAL A CA 1
ATOM 633 C C . VAL A 1 86 ? -11.616 7.575 -0.075 1.00 97.62 86 VAL A C 1
ATOM 635 O O . VAL A 1 86 ? -11.101 8.058 -1.079 1.00 97.62 86 VAL A O 1
ATOM 638 N N . ILE A 1 87 ? -11.548 8.176 1.115 1.00 97.50 87 ILE A N 1
ATOM 639 C CA . ILE A 1 87 ? -10.861 9.460 1.297 1.00 97.50 87 ILE A CA 1
ATOM 640 C C . ILE A 1 87 ? -9.374 9.319 0.950 1.00 97.50 87 ILE A C 1
ATOM 642 O O . ILE A 1 87 ? -8.831 10.180 0.260 1.00 97.50 87 ILE A O 1
ATOM 646 N N . TRP A 1 88 ? -8.735 8.230 1.382 1.00 96.69 88 TRP A N 1
ATOM 647 C CA . TRP A 1 88 ? -7.332 7.969 1.070 1.00 96.69 88 TRP A CA 1
ATOM 648 C C . TRP A 1 88 ? -7.109 7.721 -0.431 1.00 96.69 88 TRP A C 1
ATOM 650 O O . TRP A 1 88 ? -6.226 8.328 -1.028 1.00 96.69 88 TRP A O 1
ATOM 660 N N . GLY A 1 89 ? -7.974 6.943 -1.086 1.00 94.75 89 GLY A N 1
ATOM 661 C CA . GLY A 1 89 ? -7.923 6.727 -2.536 1.00 94.75 89 GLY A CA 1
ATOM 662 C C . GLY A 1 89 ? -8.076 8.014 -3.349 1.00 94.75 89 GLY A C 1
ATOM 663 O O . GLY A 1 89 ? -7.324 8.253 -4.293 1.00 94.75 89 GLY A O 1
ATOM 664 N N . LEU A 1 90 ? -9.004 8.887 -2.948 1.00 96.19 90 LEU A N 1
ATOM 665 C CA . LEU A 1 90 ? -9.204 10.193 -3.582 1.00 96.19 90 LEU A CA 1
ATOM 666 C C . LEU A 1 90 ? -8.044 11.160 -3.329 1.00 96.19 90 LEU A C 1
ATOM 668 O O . LEU A 1 90 ? -7.771 12.008 -4.176 1.00 96.19 90 LEU A O 1
ATOM 672 N N . TRP A 1 91 ? -7.338 11.032 -2.204 1.00 96.25 91 TRP A N 1
ATOM 673 C CA . TRP A 1 91 ? -6.140 11.829 -1.931 1.00 96.25 91 TRP A CA 1
ATOM 674 C C . TRP A 1 91 ? -5.032 11.580 -2.968 1.00 96.25 91 TRP A C 1
ATOM 676 O O . TRP A 1 91 ? -4.307 12.507 -3.324 1.00 96.25 91 TRP A O 1
ATOM 686 N N . HIS A 1 92 ? -4.970 10.379 -3.551 1.00 93.69 92 HIS A N 1
ATOM 687 C CA . HIS A 1 92 ? -4.043 10.063 -4.640 1.00 93.69 92 HIS A CA 1
ATOM 688 C C . HIS A 1 92 ? -4.459 10.624 -6.011 1.00 93.69 92 HIS A C 1
ATOM 690 O O . HIS A 1 92 ? -3.657 10.575 -6.946 1.00 93.69 92 HIS A O 1
ATOM 696 N N . ALA A 1 93 ? -5.669 11.176 -6.165 1.00 93.31 93 ALA A N 1
ATOM 697 C CA . ALA A 1 93 ? -6.200 11.594 -7.464 1.00 93.31 93 ALA A CA 1
ATOM 698 C C . ALA A 1 93 ? -5.256 12.489 -8.291 1.00 93.31 93 ALA A C 1
ATOM 700 O O . ALA A 1 93 ? -5.113 12.201 -9.478 1.00 93.31 93 ALA A O 1
ATOM 701 N N . PRO A 1 94 ? -4.559 13.504 -7.734 1.00 93.12 94 PRO A N 1
ATOM 702 C CA . PRO A 1 94 ? -3.662 14.341 -8.532 1.00 93.12 94 PRO A CA 1
ATOM 703 C C . PRO A 1 94 ? -2.551 13.543 -9.224 1.00 93.12 94 PRO A C 1
ATOM 705 O O . PRO A 1 94 ? -2.273 13.773 -10.394 1.00 93.12 94 PRO A O 1
ATOM 708 N N . LEU A 1 95 ? -1.951 12.573 -8.527 1.00 91.56 95 LEU A N 1
ATOM 709 C CA . LEU A 1 95 ? -0.869 11.753 -9.076 1.00 91.56 95 LEU A CA 1
ATOM 710 C C . LEU A 1 95 ? -1.398 10.699 -10.053 1.00 91.56 95 LEU A C 1
ATOM 712 O O . LEU A 1 95 ? -0.807 10.481 -11.106 1.00 91.56 95 LEU A O 1
ATOM 716 N N . ILE A 1 96 ? -2.536 10.079 -9.740 1.00 91.38 96 ILE A N 1
ATOM 717 C CA . ILE A 1 96 ? -3.139 9.058 -10.607 1.00 91.38 96 ILE A CA 1
ATOM 718 C C . ILE A 1 96 ? -3.631 9.655 -11.924 1.00 91.38 96 ILE A C 1
ATOM 720 O O . ILE A 1 96 ? -3.445 9.057 -12.980 1.00 91.38 96 ILE A O 1
ATOM 724 N N . LEU A 1 97 ? -4.209 10.858 -11.892 1.00 89.31 97 LEU A N 1
ATOM 725 C CA . LEU A 1 97 ? -4.642 11.556 -13.103 1.00 89.31 97 LEU A CA 1
ATOM 726 C C . LEU A 1 97 ? -3.464 12.041 -13.965 1.00 89.31 97 LEU A C 1
ATOM 728 O O . LEU A 1 97 ? -3.656 12.281 -15.153 1.00 89.31 97 LEU A O 1
ATOM 732 N N . LEU A 1 98 ? -2.258 12.133 -13.395 1.00 89.88 98 LEU A N 1
ATOM 733 C CA . LEU A 1 98 ? -1.005 12.357 -14.125 1.00 89.88 98 LEU A CA 1
ATOM 734 C C . LEU A 1 98 ? -0.385 11.057 -14.677 1.00 89.88 98 LEU A C 1
ATOM 736 O O . LEU A 1 98 ? 0.680 11.110 -15.286 1.00 89.88 98 LEU A O 1
ATOM 740 N N . GLY A 1 99 ? -1.030 9.901 -14.484 1.00 83.00 99 GLY A N 1
ATOM 741 C CA . GLY A 1 99 ? -0.565 8.602 -14.983 1.00 83.00 99 GLY A CA 1
ATOM 742 C C . GLY A 1 99 ? 0.353 7.840 -14.024 1.00 83.00 99 GLY A C 1
ATOM 743 O O . GLY A 1 99 ? 0.873 6.785 -14.385 1.00 83.00 99 GLY A O 1
ATOM 744 N N . TYR A 1 100 ? 0.547 8.323 -12.791 1.00 86.25 100 TYR A N 1
ATOM 745 C CA . TYR A 1 100 ? 1.306 7.581 -11.783 1.00 86.25 100 TYR A CA 1
ATOM 746 C C . TYR A 1 100 ? 0.569 6.285 -11.401 1.00 86.25 100 TYR A C 1
ATOM 748 O O . TYR A 1 100 ? -0.658 6.273 -11.299 1.00 86.25 100 TYR A O 1
ATOM 756 N N . ASN A 1 101 ? 1.305 5.191 -11.186 1.00 83.75 101 ASN A N 1
ATOM 757 C CA . ASN A 1 101 ? 0.815 3.818 -10.954 1.00 83.75 101 ASN A CA 1
ATOM 758 C C . ASN A 1 101 ? 0.003 3.161 -12.086 1.00 83.75 101 ASN A C 1
ATOM 760 O O . ASN A 1 101 ? 0.041 1.940 -12.192 1.00 83.75 101 ASN A O 1
ATOM 764 N N . TYR A 1 102 ? -0.711 3.911 -12.929 1.00 86.94 102 TYR A N 1
ATOM 765 C CA . TYR A 1 102 ? -1.586 3.367 -13.976 1.00 86.94 102 TYR A CA 1
ATOM 766 C C . TYR A 1 102 ? -1.369 4.066 -15.318 1.00 86.94 102 TYR A C 1
ATOM 768 O O . TYR A 1 102 ? -2.269 4.721 -15.840 1.00 86.94 102 TYR A O 1
ATOM 776 N N . LEU A 1 103 ? -0.164 3.921 -15.873 1.00 81.75 103 LEU A N 1
ATOM 777 C CA . LEU A 1 103 ? 0.257 4.640 -17.079 1.00 81.75 103 LEU A CA 1
ATOM 778 C C . LEU A 1 103 ? -0.611 4.320 -18.310 1.00 81.75 103 LEU A C 1
ATOM 780 O O . LEU A 1 103 ? -0.867 5.196 -19.129 1.00 81.75 103 LEU A O 1
ATOM 784 N N . ASP A 1 104 ? -1.087 3.078 -18.417 1.00 82.75 104 ASP A N 1
ATOM 785 C CA . ASP A 1 104 ? -1.854 2.587 -19.570 1.00 82.75 104 ASP A CA 1
ATOM 786 C C . ASP A 1 104 ? -3.378 2.648 -19.378 1.00 82.75 104 ASP A C 1
ATOM 788 O O . ASP A 1 104 ? -4.138 2.307 -20.287 1.00 82.75 104 ASP A O 1
ATOM 792 N N . ALA A 1 105 ? -3.850 3.082 -18.206 1.00 85.38 105 ALA A N 1
ATOM 793 C CA . ALA A 1 105 ? -5.273 3.141 -17.900 1.00 85.38 105 ALA A CA 1
ATOM 794 C C . ALA A 1 105 ? -5.821 4.566 -18.063 1.00 85.38 105 ALA A C 1
ATOM 796 O O . ALA A 1 105 ? -5.148 5.540 -17.722 1.00 85.38 105 ALA A O 1
ATOM 797 N N . PRO A 1 106 ? -7.085 4.732 -18.491 1.00 89.56 106 PRO A N 1
ATOM 798 C CA . PRO A 1 106 ? -7.727 6.034 -18.417 1.00 89.56 106 PRO A CA 1
ATOM 799 C C . PRO A 1 106 ? -7.831 6.480 -16.950 1.00 89.56 106 PRO A C 1
ATOM 801 O O . PRO A 1 106 ? -8.108 5.671 -16.063 1.00 89.56 106 PRO A O 1
ATOM 804 N N . GLY A 1 107 ? -7.664 7.780 -16.687 1.00 88.81 107 GLY A N 1
ATOM 805 C CA . GLY A 1 107 ? -7.529 8.305 -15.319 1.00 88.81 107 GLY A CA 1
ATOM 806 C C . GLY A 1 107 ? -8.674 7.938 -14.363 1.00 88.81 107 GLY A C 1
ATOM 807 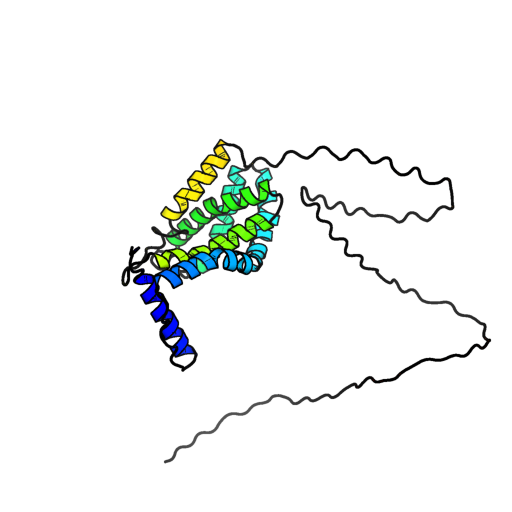O O . GLY A 1 107 ? -8.440 7.710 -13.178 1.00 88.81 107 GLY A O 1
ATOM 808 N N . TRP A 1 108 ? -9.907 7.797 -14.866 1.00 90.94 108 TRP A N 1
ATOM 809 C CA . TRP A 1 108 ? -11.052 7.349 -14.059 1.00 90.94 108 TRP A CA 1
ATOM 810 C C . TRP A 1 108 ? -10.921 5.886 -13.603 1.00 90.94 108 TRP A C 1
ATOM 812 O O . TRP A 1 108 ? -11.296 5.557 -12.475 1.00 90.94 108 TRP A O 1
ATOM 822 N N . LEU A 1 109 ? -10.373 5.013 -14.455 1.00 91.75 109 LEU A N 1
ATOM 823 C CA . LEU A 1 109 ? -10.138 3.609 -14.133 1.00 91.75 109 LEU A CA 1
ATOM 824 C C . LEU A 1 109 ? -8.991 3.500 -13.134 1.00 91.75 109 LEU A C 1
ATOM 826 O O . LEU A 1 109 ? -9.149 2.836 -12.113 1.00 91.75 109 LEU A O 1
ATOM 830 N N . GLY A 1 110 ? -7.890 4.221 -13.371 1.00 91.31 110 GLY A N 1
ATOM 831 C CA . GLY A 1 110 ? -6.770 4.295 -12.432 1.00 91.31 110 GLY A CA 1
ATOM 832 C C . GLY A 1 110 ? -7.210 4.773 -11.045 1.00 91.31 110 GLY A C 1
ATOM 833 O O . GLY A 1 110 ? -6.857 4.166 -10.037 1.00 91.31 110 GLY A O 1
ATOM 834 N N . LEU A 1 111 ? -8.054 5.810 -10.972 1.00 93.75 111 LEU A N 1
ATOM 835 C CA . LEU A 1 111 ? -8.570 6.321 -9.697 1.00 93.75 111 LEU A CA 1
ATOM 836 C C . LEU A 1 111 ? -9.500 5.319 -8.999 1.00 93.75 111 LEU A C 1
ATOM 838 O O . LEU A 1 111 ? -9.456 5.179 -7.776 1.00 93.75 111 LEU A O 1
ATOM 842 N N . THR A 1 112 ? -10.319 4.596 -9.765 1.00 93.88 112 THR A N 1
ATOM 843 C CA . THR A 1 112 ? -11.192 3.541 -9.229 1.00 93.88 112 THR A CA 1
ATOM 844 C C . THR A 1 112 ? -10.367 2.384 -8.668 1.00 93.88 112 THR A C 1
ATOM 846 O O . THR A 1 112 ? -10.641 1.919 -7.561 1.00 93.88 112 THR A O 1
ATOM 849 N N . MET A 1 113 ? -9.322 1.964 -9.386 1.00 92.94 113 MET A N 1
ATOM 850 C CA . MET A 1 113 ? -8.400 0.919 -8.939 1.00 92.94 113 MET A CA 1
ATOM 851 C C . MET A 1 113 ? -7.634 1.357 -7.688 1.00 92.94 113 MET A C 1
ATOM 853 O O . MET A 1 113 ? -7.629 0.643 -6.687 1.00 92.94 113 MET A O 1
ATOM 857 N N . MET A 1 114 ? -7.090 2.577 -7.679 1.00 94.56 114 MET A N 1
ATOM 858 C CA . MET A 1 114 ? -6.441 3.146 -6.495 1.00 94.56 114 MET A CA 1
ATOM 859 C C . MET A 1 114 ? -7.389 3.171 -5.291 1.00 94.56 114 MET A C 1
ATOM 861 O O . MET A 1 114 ? -7.028 2.729 -4.208 1.00 94.56 114 MET A O 1
ATOM 865 N N . THR A 1 115 ? -8.633 3.607 -5.486 1.00 95.94 115 THR A N 1
ATOM 866 C CA . THR A 1 115 ? -9.636 3.643 -4.413 1.00 95.94 115 THR A CA 1
ATOM 867 C C . THR A 1 115 ? -9.959 2.246 -3.881 1.00 95.94 115 THR A C 1
ATOM 869 O O . THR A 1 115 ? -10.021 2.055 -2.667 1.00 95.94 115 THR A O 1
ATOM 872 N N . GLY A 1 116 ? -10.121 1.256 -4.762 1.00 94.88 116 GLY A N 1
ATOM 873 C CA . GLY A 1 116 ? -10.344 -0.139 -4.372 1.00 94.88 116 GLY A CA 1
ATOM 874 C C . GLY A 1 116 ? -9.186 -0.703 -3.548 1.00 94.88 116 GLY A C 1
ATOM 875 O O . GLY A 1 116 ? -9.407 -1.254 -2.466 1.00 94.88 116 GLY A O 1
ATOM 876 N N . MET A 1 117 ? -7.952 -0.481 -4.005 1.00 95.12 117 MET A N 1
ATOM 877 C CA . MET A 1 117 ? -6.743 -0.853 -3.272 1.00 95.12 117 MET A CA 1
ATOM 878 C C . MET A 1 117 ? -6.695 -0.171 -1.897 1.00 95.12 117 MET A C 1
ATOM 880 O O . MET A 1 117 ? -6.545 -0.855 -0.883 1.00 95.12 117 MET A O 1
ATOM 884 N N . CYS A 1 118 ? -6.908 1.148 -1.840 1.00 96.25 118 CYS A N 1
ATOM 885 C CA . CYS A 1 118 ? -6.894 1.922 -0.599 1.00 96.25 118 CYS A CA 1
ATOM 886 C C . CYS A 1 118 ? -7.951 1.449 0.403 1.00 96.25 118 CYS A C 1
ATOM 888 O O . CYS A 1 118 ? -7.691 1.459 1.604 1.00 96.25 118 CYS A O 1
ATOM 890 N N . ILE A 1 119 ? -9.123 0.995 -0.049 1.00 96.56 119 ILE A N 1
ATOM 891 C CA . ILE A 1 119 ? -10.128 0.387 0.833 1.00 96.56 119 ILE A CA 1
ATOM 892 C C . ILE A 1 119 ? -9.601 -0.916 1.434 1.00 96.56 119 ILE A C 1
ATOM 894 O O . ILE A 1 119 ? -9.686 -1.107 2.647 1.00 96.56 119 ILE A O 1
ATOM 898 N N . LEU A 1 120 ? -9.045 -1.813 0.623 1.00 95.56 120 LEU A N 1
ATOM 899 C CA . LEU A 1 120 ? -8.631 -3.140 1.084 1.00 95.56 120 LEU A CA 1
ATOM 900 C C . LEU A 1 120 ? -7.373 -3.088 1.947 1.00 95.56 120 LEU A C 1
ATOM 902 O O . LEU A 1 120 ? -7.382 -3.545 3.090 1.00 95.56 120 LEU A O 1
ATOM 906 N N . VAL A 1 121 ? -6.305 -2.491 1.427 1.00 95.44 121 VAL A N 1
ATOM 907 C CA . VAL A 1 121 ? -5.032 -2.335 2.139 1.00 95.44 121 VAL A CA 1
ATOM 908 C C . VAL A 1 121 ? -5.210 -1.387 3.320 1.00 95.44 121 VAL A C 1
ATOM 910 O O . VAL A 1 121 ? -4.757 -1.672 4.429 1.00 95.44 121 VAL A O 1
ATOM 913 N N . GLY A 1 122 ? -5.970 -0.306 3.133 1.00 96.06 122 GLY A N 1
ATOM 914 C CA . GLY A 1 122 ? -6.258 0.624 4.213 1.00 96.06 122 GLY A CA 1
ATOM 915 C C . GLY A 1 122 ? -7.047 -0.012 5.355 1.00 96.06 122 GLY A C 1
ATOM 916 O O . GLY A 1 122 ? -6.789 0.331 6.508 1.00 96.06 122 GLY A O 1
ATOM 917 N N . SER A 1 123 ? -7.908 -0.996 5.071 1.00 96.12 123 SER A N 1
ATOM 918 C CA . SER A 1 123 ? -8.594 -1.780 6.107 1.00 96.12 123 SER A CA 1
ATOM 919 C C . SER A 1 123 ? -7.633 -2.625 6.946 1.00 96.12 123 SER A C 1
ATOM 921 O O . SER A 1 123 ? -7.850 -2.800 8.147 1.00 96.12 123 SER A O 1
ATOM 923 N N . VAL A 1 124 ? -6.553 -3.134 6.346 1.00 96.31 124 VAL A N 1
ATOM 924 C CA . VAL A 1 124 ? -5.491 -3.847 7.074 1.00 96.31 124 VAL A CA 1
ATOM 925 C C . VAL A 1 124 ? -4.750 -2.893 8.011 1.00 96.31 124 VAL A C 1
ATOM 927 O O . VAL A 1 124 ? -4.506 -3.229 9.171 1.00 96.31 124 VAL A O 1
ATOM 930 N N . PHE A 1 125 ? -4.443 -1.680 7.552 1.00 96.44 125 PHE A N 1
ATOM 931 C CA . PHE A 1 125 ? -3.799 -0.659 8.386 1.00 96.44 125 PHE A CA 1
ATOM 932 C C . PHE A 1 125 ? -4.721 -0.170 9.509 1.00 96.44 125 PHE A C 1
ATOM 934 O O . PHE A 1 125 ? -4.279 -0.004 10.649 1.00 96.44 125 PHE A O 1
ATOM 941 N N . ASP A 1 126 ? -6.016 -0.019 9.227 1.00 94.94 126 ASP A N 1
ATOM 942 C CA . ASP A 1 126 ? -7.026 0.311 10.232 1.00 94.94 126 ASP A CA 1
ATOM 943 C C . ASP A 1 126 ? -7.106 -0.781 11.306 1.00 94.94 126 ASP A C 1
ATOM 945 O O . ASP A 1 126 ? -7.128 -0.476 12.500 1.00 94.94 126 ASP A O 1
ATOM 949 N N . TRP A 1 127 ? -7.063 -2.058 10.908 1.00 95.50 127 TRP A N 1
ATOM 950 C CA . TRP A 1 127 ? -6.989 -3.182 11.841 1.00 95.50 127 TRP A CA 1
ATOM 951 C C . TRP A 1 127 ? -5.731 -3.133 12.716 1.00 95.50 127 TRP A C 1
ATOM 953 O O . TRP A 1 127 ? -5.835 -3.237 13.943 1.00 95.50 127 TRP A O 1
ATOM 963 N N . LEU A 1 128 ? -4.552 -2.925 12.115 1.00 94.38 128 LEU A N 1
ATOM 964 C CA . LEU A 1 128 ? -3.287 -2.792 12.846 1.00 94.38 128 LEU A CA 1
ATOM 965 C C . LEU A 1 128 ? -3.363 -1.664 13.873 1.00 94.38 128 LEU A C 1
ATOM 967 O O . LEU A 1 128 ? -2.955 -1.850 15.023 1.00 94.38 128 LEU A O 1
ATOM 971 N N . ARG A 1 129 ? -3.941 -0.519 13.498 1.00 93.88 129 ARG A N 1
ATOM 972 C CA . ARG A 1 129 ? -4.163 0.592 14.421 1.00 93.88 129 ARG A CA 1
ATOM 973 C C . ARG A 1 129 ? -5.115 0.211 15.554 1.00 93.88 129 ARG A C 1
ATOM 975 O O . ARG A 1 129 ? -4.801 0.465 16.715 1.00 93.88 129 ARG A O 1
ATOM 982 N N . ILE A 1 130 ? -6.267 -0.383 15.254 1.00 91.94 130 ILE A N 1
ATOM 983 C CA . ILE A 1 130 ? -7.269 -0.731 16.276 1.00 91.94 130 ILE A CA 1
ATOM 984 C C . ILE A 1 130 ? -6.705 -1.746 17.276 1.00 91.94 130 ILE A C 1
ATOM 986 O O . ILE A 1 130 ? -6.969 -1.641 18.473 1.00 91.94 130 ILE A O 1
ATOM 990 N N . ARG A 1 131 ? -5.912 -2.716 16.810 1.00 91.56 131 ARG A N 1
ATOM 991 C CA . ARG A 1 131 ? -5.350 -3.771 17.664 1.00 91.56 131 ARG A CA 1
ATOM 992 C C . ARG A 1 131 ? -4.151 -3.328 18.484 1.00 91.56 131 ARG A C 1
ATOM 994 O O . ARG A 1 131 ? -4.014 -3.786 19.613 1.00 91.56 131 ARG A O 1
ATOM 1001 N N . SER A 1 132 ? -3.292 -2.487 17.919 1.00 90.44 132 SER A N 1
ATOM 1002 C CA . SER A 1 132 ? -2.082 -2.017 18.601 1.00 90.44 132 SER A CA 1
ATOM 1003 C C . SER A 1 132 ? -2.294 -0.760 19.439 1.00 90.44 132 SER A C 1
ATOM 1005 O O . SER A 1 132 ? -1.404 -0.392 20.201 1.00 90.44 132 SER A O 1
ATOM 1007 N N . GLU A 1 133 ? -3.420 -0.063 19.250 1.00 90.19 133 GLU A N 1
ATOM 1008 C CA . GLU A 1 133 ? -3.672 1.283 19.783 1.00 90.19 133 GLU A CA 1
ATOM 1009 C C . GLU A 1 133 ? -2.567 2.301 19.417 1.00 90.19 133 GLU A C 1
ATOM 1011 O O . GLU A 1 133 ? -2.442 3.358 20.037 1.00 90.19 133 GLU A O 1
ATOM 1016 N N . SER A 1 134 ? -1.786 2.018 18.366 1.00 91.19 134 SER A N 1
ATOM 1017 C CA . SER A 1 134 ? -0.610 2.781 17.942 1.00 91.19 134 SER A CA 1
ATOM 1018 C C . SER A 1 134 ? -0.612 3.028 16.431 1.00 91.19 134 SER A C 1
ATOM 1020 O O . SER A 1 134 ? -1.105 2.216 15.651 1.00 91.19 134 SER A O 1
ATOM 1022 N N . VAL A 1 135 ? -0.058 4.166 15.999 1.00 94.19 135 VAL A N 1
ATOM 1023 C CA . VAL A 1 135 ? 0.170 4.465 14.569 1.00 94.19 135 VAL A CA 1
ATOM 1024 C C . VAL A 1 135 ? 1.376 3.728 13.999 1.00 94.19 135 VAL A C 1
ATOM 1026 O O . VAL A 1 135 ? 1.421 3.495 12.799 1.00 94.19 135 VAL A O 1
ATOM 1029 N N . TRP A 1 136 ? 2.343 3.347 14.837 1.00 94.31 136 TRP A N 1
ATOM 1030 C CA . TRP A 1 136 ? 3.623 2.807 14.377 1.00 94.31 136 TRP A CA 1
ATOM 1031 C C . TRP A 1 136 ? 3.494 1.514 13.564 1.00 94.31 136 TRP A C 1
ATOM 1033 O O . TRP A 1 136 ? 4.121 1.436 12.509 1.00 94.31 136 TRP A O 1
ATOM 1043 N N . PRO A 1 137 ? 2.669 0.525 13.965 1.00 93.69 137 PRO A N 1
ATOM 1044 C CA . PRO A 1 137 ? 2.507 -0.685 13.162 1.00 93.69 137 PRO A CA 1
ATOM 1045 C C . PRO A 1 137 ? 1.867 -0.409 11.800 1.00 93.69 137 PRO A C 1
ATOM 1047 O O . PRO A 1 137 ? 2.266 -1.015 10.812 1.00 93.69 137 PRO A O 1
ATOM 1050 N N . ALA A 1 138 ? 0.916 0.530 11.737 1.00 94.62 138 ALA A N 1
ATOM 1051 C CA . ALA A 1 138 ? 0.312 0.954 10.476 1.00 94.62 138 ALA A CA 1
ATOM 1052 C C . ALA A 1 138 ? 1.327 1.700 9.592 1.00 94.62 138 ALA A C 1
ATOM 1054 O O . ALA A 1 138 ? 1.426 1.401 8.410 1.00 94.62 138 ALA A O 1
ATOM 1055 N N . ALA A 1 139 ? 2.139 2.593 10.170 1.00 94.75 139 ALA A N 1
ATOM 1056 C CA . ALA A 1 139 ? 3.171 3.335 9.442 1.00 94.75 139 ALA A CA 1
ATOM 1057 C C . ALA A 1 139 ? 4.260 2.419 8.878 1.00 94.75 139 ALA A C 1
ATOM 1059 O O . ALA A 1 139 ? 4.675 2.592 7.736 1.00 94.75 139 ALA A O 1
ATOM 1060 N N . LEU A 1 140 ? 4.688 1.410 9.641 1.00 94.44 140 LEU A N 1
ATOM 1061 C CA . LEU A 1 140 ? 5.652 0.421 9.164 1.00 94.44 140 LEU A CA 1
ATOM 1062 C C . LEU A 1 140 ? 5.063 -0.439 8.039 1.00 94.44 140 LEU A C 1
ATOM 1064 O O . LEU A 1 140 ? 5.738 -0.685 7.044 1.00 94.44 140 LEU A O 1
ATOM 1068 N N . ALA A 1 141 ? 3.806 -0.872 8.175 1.00 94.12 141 ALA A N 1
ATOM 1069 C CA . ALA A 1 141 ? 3.124 -1.641 7.137 1.00 94.12 141 ALA A CA 1
ATOM 1070 C C . ALA A 1 141 ? 2.914 -0.822 5.853 1.00 94.12 141 ALA A C 1
ATOM 1072 O O . ALA A 1 141 ? 3.105 -1.350 4.762 1.00 94.12 141 ALA A O 1
ATOM 1073 N N . HIS A 1 142 ? 2.583 0.464 5.975 1.00 95.12 142 HIS A N 1
ATOM 1074 C CA . HIS A 1 142 ? 2.483 1.387 4.846 1.00 95.12 142 HIS A CA 1
ATOM 1075 C C . HIS A 1 142 ? 3.857 1.603 4.189 1.00 95.12 142 HIS A C 1
ATOM 1077 O O . HIS A 1 142 ? 3.988 1.430 2.980 1.00 95.12 142 HIS A O 1
ATOM 1083 N N . GLY A 1 143 ? 4.914 1.856 4.967 1.00 92.69 143 GLY A N 1
ATOM 1084 C CA . GLY A 1 143 ? 6.278 1.960 4.436 1.00 92.69 143 GLY A CA 1
ATOM 1085 C C . GLY A 1 143 ? 6.728 0.697 3.689 1.00 92.69 143 GLY A C 1
ATOM 1086 O O . GLY A 1 143 ? 7.295 0.792 2.602 1.00 92.69 143 GLY A O 1
ATOM 1087 N N . ALA A 1 144 ? 6.416 -0.485 4.229 1.00 91.88 144 ALA A N 1
ATOM 1088 C CA . ALA A 1 144 ? 6.680 -1.764 3.570 1.00 91.88 144 ALA A CA 1
ATOM 1089 C C . ALA A 1 144 ? 5.867 -1.948 2.282 1.00 91.88 144 ALA A C 1
ATOM 1091 O O . ALA A 1 144 ? 6.385 -2.480 1.305 1.00 91.88 144 ALA A O 1
ATOM 1092 N N . PHE A 1 145 ? 4.606 -1.509 2.268 1.00 92.31 145 PHE A N 1
ATOM 1093 C CA . PHE A 1 145 ? 3.749 -1.568 1.085 1.00 92.31 145 PHE A CA 1
ATOM 1094 C C . PHE A 1 145 ? 4.297 -0.701 -0.053 1.00 92.31 145 PHE A C 1
ATOM 1096 O O . PHE A 1 145 ? 4.360 -1.159 -1.192 1.00 92.31 145 PHE A O 1
ATOM 1103 N N . ASN A 1 146 ? 4.751 0.513 0.266 1.00 90.69 146 ASN A N 1
ATOM 1104 C CA . ASN A 1 146 ? 5.342 1.422 -0.714 1.00 90.69 146 ASN A CA 1
ATOM 1105 C C . ASN A 1 146 ? 6.642 0.847 -1.291 1.00 90.69 146 ASN A C 1
ATOM 1107 O O . ASN A 1 146 ? 6.820 0.850 -2.505 1.00 90.69 146 ASN A O 1
ATOM 1111 N N . GLU A 1 147 ? 7.500 0.280 -0.439 1.00 89.94 147 GLU A N 1
ATOM 1112 C CA . GLU A 1 147 ? 8.736 -0.384 -0.873 1.00 89.94 147 GLU A CA 1
ATOM 1113 C C . GLU A 1 147 ? 8.455 -1.613 -1.756 1.00 89.94 147 GLU A C 1
ATOM 1115 O O . GLU A 1 147 ? 9.082 -1.815 -2.794 1.00 89.94 147 GLU A O 1
ATOM 1120 N N . ALA A 1 148 ? 7.457 -2.422 -1.393 1.00 88.12 148 ALA A N 1
ATOM 1121 C CA . ALA A 1 148 ? 7.060 -3.591 -2.174 1.00 88.12 148 ALA A CA 1
ATOM 1122 C C . ALA A 1 148 ? 6.403 -3.228 -3.521 1.00 88.12 148 ALA A C 1
ATOM 1124 O O . ALA A 1 148 ? 6.319 -4.089 -4.401 1.00 88.12 148 ALA A O 1
ATOM 1125 N N . GLY A 1 149 ? 5.964 -1.979 -3.709 1.00 85.31 149 GLY A N 1
ATOM 1126 C CA . GLY A 1 149 ? 5.274 -1.507 -4.911 1.00 85.31 149 GLY A CA 1
ATOM 1127 C C . GLY A 1 149 ? 6.056 -1.719 -6.208 1.00 85.31 149 GLY A C 1
ATOM 1128 O O . GLY A 1 149 ? 5.443 -1.993 -7.235 1.00 85.31 149 GLY A O 1
ATOM 1129 N N . GLY A 1 150 ? 7.392 -1.670 -6.163 1.00 82.44 150 GLY A N 1
ATOM 1130 C CA . GLY A 1 150 ? 8.265 -1.906 -7.324 1.00 82.44 150 GLY A CA 1
ATOM 1131 C C . GLY A 1 150 ? 8.626 -3.373 -7.582 1.00 82.44 150 GLY A C 1
ATOM 1132 O O . GLY A 1 150 ? 9.142 -3.701 -8.648 1.00 82.44 150 GLY A O 1
ATOM 1133 N N . SER A 1 151 ? 8.337 -4.283 -6.646 1.00 84.31 151 SER A N 1
ATOM 1134 C CA . SER A 1 151 ? 8.817 -5.676 -6.705 1.00 84.31 151 SER A CA 1
ATOM 1135 C C . SER A 1 151 ? 8.265 -6.492 -7.881 1.00 84.31 151 SER A C 1
ATOM 1137 O O . SER A 1 151 ? 8.865 -7.495 -8.257 1.00 84.31 151 SER A O 1
ATOM 1139 N N . TYR A 1 152 ? 7.163 -6.060 -8.507 1.00 84.31 152 TYR A N 1
ATOM 1140 C CA . TYR A 1 152 ? 6.603 -6.733 -9.685 1.00 84.31 152 TYR A CA 1
ATOM 1141 C C . TYR A 1 152 ? 7.569 -6.736 -10.880 1.00 84.31 152 TYR A C 1
ATOM 1143 O O . TYR A 1 152 ? 7.542 -7.681 -11.670 1.00 84.31 152 TYR A O 1
ATOM 1151 N N . LEU A 1 153 ? 8.445 -5.727 -10.986 1.00 84.19 153 LEU A N 1
ATOM 1152 C CA . LEU A 1 153 ? 9.451 -5.630 -12.048 1.00 84.19 153 LEU A CA 1
ATOM 1153 C C . LEU A 1 153 ? 10.444 -6.789 -12.008 1.00 84.19 153 LEU A C 1
ATOM 1155 O O . LEU A 1 153 ? 10.947 -7.189 -13.053 1.00 84.19 153 LEU A O 1
ATOM 1159 N N . LEU A 1 154 ? 10.660 -7.387 -10.830 1.00 83.69 154 LEU A N 1
ATOM 1160 C CA . LEU A 1 154 ? 11.526 -8.555 -10.692 1.00 83.69 154 LEU A CA 1
ATOM 1161 C C . LEU A 1 154 ? 11.043 -9.717 -11.557 1.00 83.69 154 LEU A C 1
ATOM 1163 O O . LEU A 1 154 ? 11.859 -10.470 -12.057 1.00 83.69 154 LEU A O 1
ATOM 1167 N N . PHE A 1 155 ? 9.733 -9.856 -11.764 1.00 84.56 155 PHE A N 1
ATOM 1168 C CA . PHE A 1 155 ? 9.139 -11.005 -12.453 1.00 84.56 155 PHE A CA 1
ATOM 1169 C C . PHE A 1 155 ? 8.663 -10.684 -13.880 1.00 84.56 155 PHE A C 1
ATOM 1171 O O . PHE A 1 155 ? 8.078 -11.546 -14.552 1.00 84.56 155 PHE A O 1
ATOM 1178 N N . ALA A 1 156 ? 8.885 -9.453 -14.351 1.00 85.12 156 ALA A N 1
ATOM 1179 C CA . ALA A 1 156 ? 8.557 -9.036 -15.709 1.00 85.12 156 ALA A CA 1
ATOM 1180 C C . ALA A 1 156 ? 9.473 -9.733 -16.733 1.00 85.12 156 ALA A C 1
ATOM 1182 O O . ALA A 1 156 ? 10.640 -10.010 -16.458 1.00 85.12 156 ALA A O 1
ATOM 1183 N N . ALA A 1 157 ? 8.932 -10.045 -17.912 1.00 85.19 157 ALA A N 1
ATOM 1184 C CA . ALA A 1 157 ? 9.742 -10.510 -19.037 1.00 85.19 157 ALA A CA 1
ATOM 1185 C C . ALA A 1 157 ? 10.205 -9.300 -19.860 1.00 85.19 157 ALA A C 1
ATOM 1187 O O . ALA A 1 157 ? 9.444 -8.342 -20.002 1.00 85.19 157 ALA A O 1
ATOM 1188 N N . ALA A 1 158 ? 11.428 -9.351 -20.393 1.00 82.81 158 ALA A N 1
ATOM 1189 C CA . ALA A 1 158 ? 11.963 -8.266 -21.214 1.00 82.81 158 ALA A CA 1
ATOM 1190 C C . ALA A 1 158 ? 11.062 -7.971 -22.425 1.00 82.81 158 ALA A C 1
ATOM 1192 O O . ALA A 1 158 ? 10.527 -8.891 -23.055 1.00 82.81 158 ALA A O 1
ATOM 1193 N N . GLY A 1 159 ? 10.870 -6.689 -22.730 1.00 77.44 159 GLY A N 1
ATOM 1194 C CA . GLY A 1 159 ? 9.983 -6.220 -23.801 1.00 77.44 159 GLY A CA 1
ATOM 1195 C C . GLY A 1 159 ? 8.474 -6.441 -23.582 1.00 77.44 159 GLY A C 1
ATOM 1196 O O . GLY A 1 159 ? 7.677 -6.007 -24.418 1.00 77.44 159 GLY A O 1
ATOM 1197 N N . GLU A 1 160 ? 8.041 -7.070 -22.481 1.00 80.44 160 GLU A N 1
ATOM 1198 C CA . GLU A 1 160 ? 6.623 -7.153 -22.107 1.00 80.44 160 GLU A CA 1
ATOM 1199 C C . GLU A 1 160 ? 6.232 -5.994 -21.185 1.00 80.44 160 GLU A C 1
ATOM 1201 O O . GLU A 1 160 ? 6.820 -5.775 -20.126 1.00 80.44 160 GLU A O 1
ATOM 1206 N N . ARG A 1 161 ? 5.161 -5.276 -21.540 1.00 75.25 161 ARG A N 1
ATOM 1207 C CA . ARG A 1 161 ? 4.576 -4.262 -20.655 1.00 75.25 161 ARG A CA 1
ATOM 1208 C C . ARG A 1 161 ? 3.655 -4.938 -19.641 1.00 75.25 161 ARG A C 1
ATOM 1210 O O . ARG A 1 161 ? 2.705 -5.621 -20.021 1.00 75.25 161 ARG A O 1
ATOM 1217 N N . VAL A 1 162 ? 3.919 -4.733 -18.351 1.00 81.12 162 VAL A N 1
ATOM 1218 C CA . VAL A 1 162 ? 3.049 -5.220 -17.272 1.00 81.12 162 VAL A CA 1
ATOM 1219 C C . VAL A 1 162 ? 1.882 -4.253 -17.096 1.00 81.12 162 VAL A C 1
ATOM 1221 O O . VAL A 1 162 ? 2.076 -3.111 -16.687 1.00 81.12 162 VAL A O 1
ATOM 1224 N N . ASP A 1 163 ? 0.662 -4.719 -17.368 1.00 84.12 163 ASP A N 1
ATOM 1225 C CA . ASP A 1 163 ? -0.550 -3.957 -17.064 1.00 84.12 163 ASP A CA 1
ATOM 1226 C C . ASP A 1 163 ? -0.722 -3.854 -15.543 1.00 84.12 163 ASP A C 1
ATOM 1228 O O . ASP A 1 163 ? -1.087 -4.820 -14.859 1.00 84.12 163 ASP A O 1
ATOM 1232 N N . THR A 1 164 ? -0.472 -2.661 -15.008 1.00 84.25 164 THR A N 1
ATOM 1233 C CA . THR A 1 164 ? -0.510 -2.411 -13.568 1.00 84.25 164 THR A CA 1
ATOM 1234 C C . THR A 1 164 ? -1.914 -2.481 -12.978 1.00 84.25 164 THR A C 1
ATOM 1236 O O . THR A 1 164 ? -2.043 -2.736 -11.779 1.00 84.25 164 THR A O 1
ATOM 1239 N N . THR A 1 165 ? -2.967 -2.344 -13.794 1.00 82.69 165 THR A N 1
ATOM 1240 C CA . THR A 1 165 ? -4.355 -2.547 -13.347 1.00 82.69 165 THR A CA 1
ATOM 1241 C C . THR A 1 165 ? -4.643 -4.014 -13.047 1.00 82.69 165 THR A C 1
ATOM 1243 O O . THR A 1 165 ? -5.483 -4.321 -12.197 1.00 82.69 165 THR A O 1
ATOM 1246 N N . GLN A 1 166 ? -3.921 -4.925 -13.704 1.00 84.44 166 GLN A N 1
ATOM 1247 C CA . GLN A 1 166 ? -4.106 -6.360 -13.557 1.00 84.44 166 GLN A CA 1
ATOM 1248 C C . GLN A 1 166 ? -3.091 -6.967 -12.600 1.00 84.44 166 GLN A C 1
ATOM 1250 O O . GLN A 1 166 ? -3.482 -7.586 -11.611 1.00 84.44 166 GLN A O 1
ATOM 1255 N N . ALA A 1 167 ? -1.800 -6.786 -12.872 1.00 75.50 167 ALA A N 1
ATOM 1256 C CA . ALA A 1 167 ? -0.731 -7.631 -12.349 1.00 75.50 167 ALA A CA 1
ATOM 1257 C C . ALA A 1 167 ? 0.275 -6.841 -11.498 1.00 75.50 167 ALA A C 1
ATOM 1259 O O . ALA A 1 167 ? 1.431 -6.691 -11.877 1.00 75.50 167 ALA A O 1
ATOM 1260 N N . THR A 1 168 ? -0.164 -6.342 -10.337 1.00 85.56 168 THR A N 1
ATOM 1261 C CA . THR A 1 168 ? 0.685 -5.712 -9.303 1.00 85.56 168 THR A CA 1
ATOM 1262 C C . THR A 1 168 ? -0.009 -5.742 -7.934 1.00 85.56 168 THR A C 1
ATOM 1264 O O . THR A 1 168 ? -1.170 -6.139 -7.826 1.00 85.56 168 THR A O 1
ATOM 1267 N N . ILE A 1 169 ? 0.671 -5.254 -6.887 1.00 84.31 169 ILE A N 1
ATOM 1268 C CA . ILE A 1 169 ? 0.066 -5.020 -5.566 1.00 84.31 169 ILE A CA 1
ATOM 1269 C C . ILE A 1 169 ? -1.037 -3.944 -5.589 1.00 84.31 169 ILE A C 1
ATOM 1271 O O . ILE A 1 169 ? -1.922 -3.949 -4.733 1.00 84.31 169 ILE A O 1
ATOM 1275 N N . VAL A 1 170 ? -1.006 -3.040 -6.578 1.00 85.88 170 VAL A N 1
ATOM 1276 C CA . VAL A 1 170 ? -2.034 -2.009 -6.780 1.00 85.88 170 VAL A CA 1
ATOM 1277 C C . VAL A 1 170 ? -3.157 -2.466 -7.716 1.00 85.88 170 VAL A C 1
ATOM 1279 O O . VAL A 1 170 ? -4.282 -1.985 -7.592 1.00 85.88 170 VAL A O 1
ATOM 1282 N N . GLY A 1 171 ? -2.890 -3.443 -8.584 1.00 87.88 171 GLY A N 1
ATOM 1283 C CA . GLY A 1 171 ? -3.867 -4.077 -9.467 1.00 87.88 171 GLY A CA 1
ATOM 1284 C C . GLY A 1 171 ? -4.762 -5.099 -8.765 1.00 87.88 171 GLY A C 1
ATOM 1285 O O . GLY A 1 171 ? -4.493 -5.536 -7.644 1.00 87.88 171 GLY A O 1
ATOM 1286 N N . TRP A 1 172 ? -5.831 -5.525 -9.443 1.00 86.75 172 TRP A N 1
ATOM 1287 C CA . TRP A 1 172 ? -6.866 -6.374 -8.836 1.00 86.75 172 TRP A CA 1
ATOM 1288 C C . TRP A 1 172 ? -6.351 -7.745 -8.367 1.00 86.75 172 TRP A C 1
ATOM 1290 O O . TRP A 1 172 ? -6.899 -8.313 -7.421 1.00 86.75 172 TRP A O 1
ATOM 1300 N N . THR A 1 173 ? -5.290 -8.286 -8.976 1.00 88.06 173 THR A N 1
ATOM 1301 C CA . THR A 1 173 ? -4.685 -9.549 -8.507 1.00 88.06 173 THR A CA 1
ATOM 1302 C C . THR A 1 173 ? -4.042 -9.390 -7.127 1.00 88.06 173 THR A C 1
ATOM 1304 O O . THR A 1 173 ? -4.182 -10.274 -6.278 1.00 88.06 173 THR A O 1
ATOM 1307 N N . GLY A 1 174 ? -3.432 -8.233 -6.849 1.00 86.50 174 GLY A N 1
ATOM 1308 C CA . GLY A 1 174 ? -2.880 -7.878 -5.541 1.00 86.50 174 GLY A CA 1
ATOM 1309 C C . GLY A 1 174 ? -3.936 -7.707 -4.451 1.00 86.50 174 GLY A C 1
ATOM 1310 O O . GLY A 1 174 ? -3.624 -7.804 -3.266 1.00 86.50 174 GLY A O 1
ATOM 1311 N N . TRP A 1 175 ? -5.202 -7.514 -4.825 1.00 91.12 175 TRP A N 1
ATOM 1312 C CA . TRP A 1 175 ? -6.308 -7.313 -3.888 1.00 91.12 175 TRP A CA 1
ATOM 1313 C C . TRP A 1 175 ? -6.805 -8.609 -3.256 1.00 91.12 175 TRP A C 1
ATOM 1315 O O . TRP A 1 175 ? -7.426 -8.571 -2.196 1.00 91.12 175 TRP A O 1
ATOM 1325 N N . ILE A 1 176 ? -6.534 -9.759 -3.877 1.00 91.75 176 ILE A N 1
ATOM 1326 C CA . ILE A 1 176 ? -7.074 -11.057 -3.453 1.00 91.75 176 ILE A CA 1
ATOM 1327 C C . ILE A 1 176 ? -6.652 -11.377 -2.013 1.00 91.75 176 ILE A C 1
ATOM 1329 O O . ILE A 1 176 ? -7.489 -11.710 -1.175 1.00 91.75 176 ILE A O 1
ATOM 1333 N N . VAL A 1 177 ? -5.363 -11.226 -1.703 1.00 92.50 177 VAL A N 1
ATOM 1334 C CA . VAL A 1 177 ? -4.813 -11.504 -0.368 1.00 92.50 177 VAL A CA 1
ATOM 1335 C C . VAL A 1 177 ? -5.392 -10.574 0.711 1.00 92.50 177 VAL A C 1
ATOM 1337 O O . VAL A 1 177 ? -5.942 -11.097 1.685 1.00 92.50 177 VAL A O 1
ATOM 1340 N N . PRO A 1 178 ? -5.336 -9.230 0.586 1.00 92.62 178 PRO A N 1
ATOM 1341 C CA . PRO A 1 178 ? -5.925 -8.341 1.584 1.00 92.62 178 PRO A CA 1
ATOM 1342 C C . PRO A 1 178 ? -7.448 -8.491 1.668 1.00 92.62 178 PRO A C 1
ATOM 1344 O O . PRO A 1 178 ? -7.985 -8.412 2.769 1.00 92.62 178 PRO A O 1
ATOM 1347 N N . LEU A 1 179 ? -8.150 -8.785 0.568 1.00 94.06 179 LEU A N 1
ATOM 1348 C CA . LEU A 1 179 ? -9.590 -9.058 0.589 1.00 94.06 179 LEU A CA 1
ATOM 1349 C C . LEU A 1 179 ? -9.920 -10.289 1.440 1.00 94.06 179 LEU A C 1
ATOM 1351 O O . LEU A 1 179 ? -10.784 -10.214 2.315 1.00 94.06 179 LEU A O 1
ATOM 1355 N N . ILE A 1 180 ? -9.218 -11.405 1.219 1.00 94.88 180 ILE A N 1
ATOM 1356 C CA . ILE A 1 180 ? -9.384 -12.622 2.025 1.00 94.88 180 ILE A CA 1
ATOM 1357 C C . ILE A 1 180 ? -9.055 -12.321 3.487 1.00 94.88 180 ILE A C 1
ATOM 1359 O O . ILE A 1 180 ? -9.825 -12.679 4.378 1.00 94.88 180 ILE A O 1
ATOM 1363 N N . PHE A 1 181 ? -7.948 -11.624 3.744 1.00 95.44 181 PHE A N 1
ATOM 1364 C CA . PHE A 1 181 ? -7.517 -11.297 5.098 1.00 95.44 181 PHE A CA 1
ATOM 1365 C C . PHE A 1 181 ? -8.542 -10.425 5.835 1.00 95.44 181 PHE A C 1
ATOM 1367 O O . PHE A 1 181 ? -8.987 -10.788 6.922 1.00 95.44 181 PHE A O 1
ATOM 1374 N N . VAL A 1 182 ? -9.002 -9.328 5.228 1.00 94.00 182 VAL A N 1
ATOM 1375 C CA . VAL A 1 182 ? -10.050 -8.460 5.789 1.00 94.00 182 VAL A CA 1
ATOM 1376 C C . VAL A 1 182 ? -11.353 -9.236 5.987 1.00 94.00 182 VAL A C 1
ATOM 1378 O O . VAL A 1 182 ? -11.986 -9.100 7.035 1.00 94.00 182 VAL A O 1
ATOM 1381 N N . GLY A 1 183 ? -11.729 -10.102 5.042 1.00 93.38 183 GLY A N 1
ATOM 1382 C CA . GLY A 1 183 ? -12.888 -10.988 5.170 1.00 93.38 183 GLY A CA 1
ATOM 1383 C C . GLY A 1 183 ? -12.796 -11.902 6.395 1.00 93.38 183 GLY A C 1
ATOM 1384 O O . GLY A 1 183 ? -13.741 -11.974 7.185 1.00 93.38 183 GLY A O 1
ATOM 1385 N N . VAL A 1 184 ? -11.638 -12.530 6.617 1.00 94.56 184 VAL A N 1
ATOM 1386 C CA . VAL A 1 184 ? -11.366 -13.350 7.809 1.00 94.56 184 VAL A CA 1
ATOM 1387 C C . VAL A 1 184 ? -11.432 -12.505 9.079 1.00 94.56 184 VAL A C 1
ATOM 1389 O O . VAL A 1 184 ? -12.075 -12.916 10.046 1.00 94.56 184 VAL A O 1
ATOM 1392 N N . LEU A 1 185 ? -10.826 -11.316 9.095 1.00 93.00 185 LEU A N 1
ATOM 1393 C CA . LEU A 1 185 ? -10.848 -10.416 10.252 1.00 93.00 185 LEU A CA 1
ATOM 1394 C C . LEU A 1 185 ? -12.271 -9.965 10.615 1.00 93.00 185 LEU A C 1
ATOM 1396 O O . LEU A 1 185 ? -12.615 -9.896 11.799 1.00 93.00 185 LEU A O 1
ATOM 1400 N N . LEU A 1 186 ? -13.111 -9.688 9.615 1.00 91.75 186 LEU A N 1
ATOM 1401 C CA . LEU A 1 186 ? -14.521 -9.351 9.813 1.00 91.75 186 LEU A CA 1
ATOM 1402 C C . LEU A 1 186 ? -15.306 -10.555 10.350 1.00 91.75 186 LEU A C 1
ATOM 1404 O O . LEU A 1 186 ? -16.007 -10.421 11.356 1.00 91.75 186 LEU A O 1
ATOM 1408 N N . ALA A 1 187 ? -15.138 -11.737 9.750 1.00 91.94 187 ALA A N 1
ATOM 1409 C CA . ALA A 1 187 ? -15.805 -12.969 10.181 1.00 91.94 187 ALA A CA 1
ATOM 1410 C C . ALA A 1 187 ? -15.433 -13.365 11.622 1.00 91.94 187 ALA A C 1
ATOM 1412 O O . ALA A 1 187 ? -16.280 -13.804 12.399 1.00 91.94 187 ALA A O 1
ATOM 1413 N N . THR A 1 188 ? -14.176 -13.145 12.005 1.00 91.62 188 THR A N 1
ATOM 1414 C CA . THR A 1 188 ? -13.638 -13.448 13.342 1.00 91.62 188 THR A CA 1
ATOM 1415 C C . THR A 1 188 ? -13.757 -12.283 14.334 1.00 91.62 188 THR A C 1
ATOM 1417 O O . THR A 1 188 ? -13.264 -12.382 15.460 1.00 91.62 188 THR A O 1
ATOM 1420 N N . LYS A 1 189 ? -14.425 -11.182 13.946 1.00 88.12 189 LYS A N 1
ATOM 1421 C CA . LYS A 1 189 ? -14.666 -9.972 14.760 1.00 88.12 189 LYS A CA 1
ATOM 1422 C C . LYS A 1 189 ? -13.394 -9.348 15.353 1.00 88.12 189 LYS A C 1
ATOM 1424 O O . LYS A 1 189 ? -13.424 -8.744 16.424 1.00 88.12 189 LYS A O 1
ATOM 1429 N N . GLN A 1 190 ? -12.279 -9.442 14.636 1.00 88.44 190 GLN A N 1
ATOM 1430 C CA . GLN A 1 190 ? -10.969 -8.965 15.092 1.00 88.44 190 GLN A CA 1
ATOM 1431 C C . GLN A 1 190 ? -10.797 -7.445 14.999 1.00 88.44 190 GLN A C 1
ATOM 1433 O O . GLN A 1 190 ? -9.769 -6.926 15.410 1.00 88.44 190 GLN A O 1
ATOM 1438 N N . PHE A 1 191 ? -11.796 -6.714 14.503 1.00 86.06 191 PHE A N 1
ATOM 1439 C CA . PHE A 1 191 ? -11.840 -5.249 14.558 1.00 86.06 191 PHE A CA 1
ATOM 1440 C C . PHE A 1 191 ? -12.403 -4.704 15.882 1.00 86.06 191 PHE A C 1
ATOM 1442 O O . PHE A 1 191 ? -12.539 -3.492 16.041 1.00 86.06 191 PHE A O 1
ATOM 1449 N N . ALA A 1 192 ? -12.758 -5.568 16.838 1.00 79.12 192 ALA A N 1
ATOM 1450 C CA . ALA A 1 192 ? -13.149 -5.123 18.169 1.00 79.12 192 ALA A CA 1
ATOM 1451 C C . ALA A 1 192 ? -11.933 -4.528 18.915 1.00 79.12 192 ALA A C 1
ATOM 1453 O O . ALA A 1 192 ? -10.872 -5.165 18.942 1.00 79.12 192 ALA A O 1
ATOM 1454 N N . PRO A 1 193 ? -12.065 -3.344 19.547 1.00 69.31 193 PRO A N 1
ATOM 1455 C CA . PRO A 1 193 ? -11.004 -2.788 20.380 1.00 69.31 193 PRO A CA 1
ATOM 1456 C C . PRO A 1 193 ? -10.607 -3.771 21.495 1.00 69.31 193 PRO A C 1
ATOM 1458 O O . PRO A 1 193 ? -11.479 -4.484 22.010 1.00 69.31 193 PRO A O 1
ATOM 1461 N N . PRO A 1 194 ? -9.325 -3.821 21.902 1.00 66.56 194 PRO A N 1
ATOM 1462 C CA . PRO A 1 194 ? -8.904 -4.60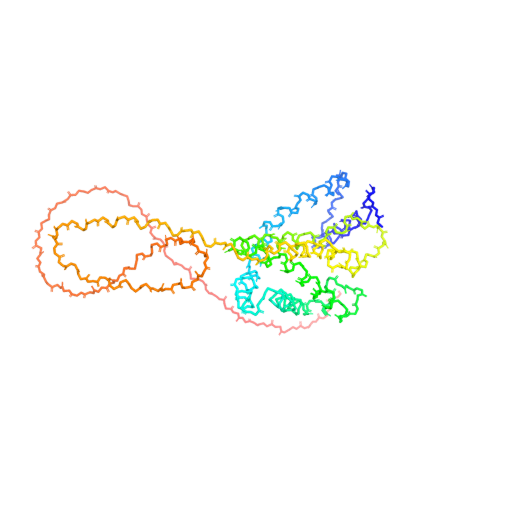8 23.056 1.00 66.56 194 PRO A CA 1
ATOM 1463 C C . PRO A 1 194 ? -9.754 -4.278 24.293 1.00 66.56 194 PRO A C 1
ATOM 1465 O O . PRO A 1 194 ? -10.077 -3.119 24.555 1.00 66.56 194 PRO A O 1
ATOM 1468 N N . LYS A 1 195 ? -10.129 -5.300 25.074 1.00 66.12 195 LYS A N 1
ATOM 1469 C CA . LYS A 1 195 ? -10.840 -5.086 26.342 1.00 66.12 195 LYS A CA 1
ATOM 1470 C C . LYS A 1 195 ? -9.937 -4.260 27.274 1.00 66.12 195 LYS A C 1
ATOM 1472 O O . LYS A 1 195 ? -8.773 -4.636 27.425 1.00 66.12 195 LYS A O 1
ATOM 1477 N N . PRO A 1 196 ? -10.443 -3.197 27.930 1.00 65.50 196 PRO A N 1
ATOM 1478 C CA . PRO A 1 196 ? -9.651 -2.442 28.891 1.00 65.50 196 PRO A CA 1
ATOM 1479 C C . PRO A 1 196 ? -9.089 -3.380 29.960 1.00 65.50 196 PRO A C 1
ATOM 1481 O O . PRO A 1 196 ? -9.837 -4.172 30.545 1.00 65.50 196 PRO A O 1
ATOM 1484 N N . LEU A 1 197 ? -7.780 -3.301 30.208 1.00 67.12 197 LEU A N 1
ATOM 1485 C CA . LEU A 1 197 ? -7.173 -4.002 31.335 1.00 67.12 197 LEU A CA 1
ATOM 1486 C C . LEU A 1 197 ? -7.843 -3.530 32.639 1.00 67.12 197 LEU A C 1
ATOM 1488 O O . LEU A 1 197 ? -8.193 -2.348 32.745 1.00 67.12 197 LEU A O 1
ATOM 1492 N N . PRO A 1 198 ? -8.028 -4.420 33.633 1.00 72.00 198 PRO A N 1
ATOM 1493 C CA . PRO A 1 198 ? -8.474 -4.013 34.957 1.00 72.00 198 PRO A CA 1
ATOM 1494 C C . PRO A 1 198 ? -7.589 -2.876 35.464 1.00 72.00 198 PRO A C 1
ATOM 1496 O O . PRO A 1 198 ? -6.365 -2.936 35.324 1.00 72.00 198 PRO A O 1
ATOM 1499 N N . ALA A 1 199 ? -8.206 -1.831 36.022 1.00 76.00 199 ALA A N 1
ATOM 1500 C CA . ALA A 1 199 ? -7.448 -0.752 36.634 1.00 76.00 199 ALA A CA 1
ATOM 1501 C C . ALA A 1 199 ? -6.462 -1.360 37.649 1.00 76.00 199 ALA A C 1
ATOM 1503 O O . ALA A 1 199 ? -6.866 -2.254 38.402 1.00 76.00 199 ALA A O 1
ATOM 1504 N N . PRO A 1 200 ? -5.192 -0.909 37.679 1.00 78.38 200 PRO A N 1
ATOM 1505 C CA . PRO A 1 200 ? -4.282 -1.303 38.740 1.00 78.38 200 PRO A CA 1
ATOM 1506 C C . PRO A 1 200 ? -4.973 -1.062 40.085 1.00 78.38 200 PRO A C 1
ATOM 1508 O O . PRO A 1 200 ? -5.685 -0.054 40.207 1.00 78.38 200 PRO A O 1
ATOM 1511 N N . PRO A 1 201 ? -4.786 -1.943 41.084 1.00 75.38 201 PRO A N 1
ATOM 1512 C CA . PRO A 1 201 ? -5.224 -1.642 42.435 1.00 75.38 201 PRO A CA 1
ATOM 1513 C C . PRO A 1 201 ? -4.716 -0.246 42.775 1.00 75.38 201 PRO A C 1
ATOM 1515 O O . PRO A 1 201 ? -3.546 0.051 42.519 1.00 75.38 201 PRO A O 1
ATOM 1518 N N . LEU A 1 202 ? -5.595 0.621 43.285 1.00 76.00 202 LEU A N 1
ATOM 1519 C CA . LEU A 1 202 ? -5.163 1.895 43.843 1.00 76.00 202 LEU A CA 1
ATOM 1520 C C . LEU A 1 202 ? -4.062 1.555 44.847 1.00 76.00 202 LEU A C 1
ATOM 1522 O O . LEU A 1 202 ? -4.334 0.931 45.872 1.00 76.00 202 LEU A O 1
ATOM 1526 N N . SER A 1 203 ? -2.813 1.890 44.520 1.00 73.50 203 SER A N 1
ATOM 1527 C CA . SER A 1 203 ? -1.738 1.825 45.497 1.00 73.50 203 SER A CA 1
ATOM 1528 C C . SER A 1 203 ? -2.214 2.658 46.682 1.00 73.50 203 SER A C 1
ATOM 1530 O O . SER A 1 203 ? -2.664 3.787 46.440 1.00 73.50 203 SER A O 1
ATOM 1532 N N . PRO A 1 204 ? -2.168 2.136 47.922 1.00 72.31 204 PRO A N 1
ATOM 1533 C CA . PRO A 1 204 ? -2.475 2.941 49.087 1.00 72.31 204 PRO A CA 1
ATOM 1534 C C . PRO A 1 204 ? -1.676 4.231 48.952 1.00 72.31 204 PRO A C 1
ATOM 1536 O O . PRO A 1 204 ? -0.454 4.182 48.785 1.00 72.31 204 PRO A O 1
ATOM 1539 N N . HIS A 1 205 ? -2.364 5.374 48.922 1.00 62.28 205 HIS A N 1
ATOM 1540 C CA . HIS A 1 205 ? -1.674 6.648 49.034 1.00 62.28 205 HIS A CA 1
ATOM 1541 C C . HIS A 1 205 ? -0.751 6.528 50.250 1.00 62.28 205 HIS A C 1
ATOM 1543 O O . HIS A 1 205 ? -1.238 6.098 51.302 1.00 62.28 205 HIS A O 1
ATOM 1549 N N . PRO A 1 206 ? 0.550 6.853 50.137 1.00 66.88 206 PRO A N 1
ATOM 1550 C CA . PRO A 1 206 ? 1.370 7.038 51.318 1.00 66.88 206 PRO A CA 1
ATOM 1551 C C . PRO A 1 206 ? 0.590 7.990 52.214 1.00 66.88 206 PRO A C 1
ATOM 1553 O O . PRO A 1 206 ? 0.276 9.108 51.797 1.00 66.88 206 PRO A O 1
ATOM 1556 N N . THR A 1 207 ? 0.167 7.510 53.383 1.00 62.03 207 THR A N 1
ATOM 1557 C CA . THR A 1 207 ? -0.464 8.355 54.392 1.00 62.03 207 THR A CA 1
ATOM 1558 C C . THR A 1 207 ? 0.450 9.552 54.558 1.00 62.03 207 THR A C 1
ATOM 1560 O O . THR A 1 207 ? 1.632 9.372 54.863 1.00 62.03 207 THR A O 1
ATOM 1563 N N . ALA A 1 208 ? -0.067 10.745 54.257 1.00 57.16 208 ALA A N 1
ATOM 1564 C CA . ALA A 1 208 ? 0.694 11.971 54.393 1.00 57.16 208 ALA A CA 1
ATOM 1565 C C . ALA A 1 208 ? 1.342 11.973 55.789 1.00 57.16 208 ALA A C 1
ATOM 1567 O O . ALA A 1 208 ? 0.637 11.697 56.767 1.00 57.16 208 ALA A O 1
ATOM 1568 N N . PRO A 1 209 ? 2.663 12.207 55.906 1.00 61.31 209 PRO A N 1
ATOM 1569 C CA . PRO A 1 209 ? 3.279 12.336 57.215 1.00 61.31 209 PRO A CA 1
ATOM 1570 C C . PRO A 1 209 ? 2.558 13.455 57.980 1.00 61.31 209 PRO A C 1
ATOM 1572 O O . PRO A 1 209 ? 2.168 14.456 57.367 1.00 61.31 209 PRO A O 1
ATOM 1575 N N . PRO A 1 210 ? 2.329 13.292 59.293 1.00 57.84 210 PRO A N 1
ATOM 1576 C CA . PRO A 1 210 ? 1.589 14.269 60.067 1.00 57.84 210 PRO A CA 1
ATOM 1577 C C . PRO A 1 210 ? 2.320 15.617 60.031 1.00 57.84 210 PRO A C 1
ATOM 1579 O O . PRO A 1 210 ? 3.411 15.763 60.564 1.00 57.84 210 PRO A O 1
ATOM 1582 N N . ASN A 1 211 ? 1.674 16.587 59.387 1.00 55.06 211 ASN A N 1
ATOM 1583 C CA . ASN A 1 211 ? 1.772 18.025 59.610 1.00 55.06 211 ASN A CA 1
ATOM 1584 C C . ASN A 1 211 ? 3.182 18.638 59.698 1.00 55.06 211 ASN A C 1
ATOM 1586 O O . ASN A 1 211 ? 3.682 18.885 60.791 1.00 55.06 211 ASN A O 1
ATOM 1590 N N . HIS A 1 212 ? 3.707 19.110 58.563 1.00 52.59 212 HIS A N 1
ATOM 1591 C CA . HIS A 1 212 ? 4.549 20.310 58.550 1.00 52.59 212 HIS A CA 1
ATOM 1592 C C . HIS A 1 212 ? 4.092 21.271 57.440 1.00 52.59 212 HIS A C 1
ATOM 1594 O O . HIS A 1 212 ? 4.347 21.040 56.266 1.00 52.59 212 HIS A O 1
ATOM 1600 N N . HIS A 1 213 ? 3.427 22.347 57.882 1.00 51.59 213 HIS A N 1
ATOM 1601 C CA . HIS A 1 213 ? 3.075 23.601 57.195 1.00 51.59 213 HIS A CA 1
ATOM 1602 C C . HIS A 1 213 ? 2.184 23.544 55.930 1.00 51.59 213 HIS A C 1
ATOM 1604 O O . HIS A 1 213 ? 2.402 22.733 55.034 1.00 51.59 213 HIS A O 1
ATOM 1610 N N . PRO A 1 214 ? 1.190 24.450 55.799 1.00 45.81 214 PRO A N 1
ATOM 1611 C CA . PRO A 1 214 ? 0.393 24.551 54.584 1.00 45.81 214 PRO A CA 1
ATOM 1612 C C . PRO A 1 214 ? 1.251 25.153 53.463 1.00 45.81 214 PRO A C 1
ATOM 1614 O O . PRO A 1 214 ? 1.415 26.368 53.371 1.00 45.81 214 PRO A O 1
ATOM 1617 N N . ALA A 1 215 ? 1.810 24.306 52.600 1.00 49.19 215 ALA A N 1
ATOM 1618 C CA . ALA A 1 215 ? 2.282 24.750 51.297 1.00 49.19 215 ALA A CA 1
ATOM 1619 C C . ALA A 1 215 ? 1.059 25.125 50.446 1.00 49.19 215 ALA A C 1
ATOM 1621 O O . ALA A 1 215 ? 0.083 24.374 50.379 1.00 49.19 215 ALA A O 1
ATOM 1622 N N . ALA A 1 216 ? 1.103 26.310 49.834 1.00 47.16 216 ALA A N 1
ATOM 1623 C CA . ALA A 1 216 ? 0.057 26.815 48.954 1.00 47.16 216 ALA A CA 1
ATOM 1624 C C . ALA A 1 216 ? -0.324 25.755 47.901 1.00 47.16 216 ALA A C 1
ATOM 1626 O O . ALA A 1 216 ? 0.567 25.081 47.376 1.00 47.16 216 ALA A O 1
ATOM 1627 N N . PRO A 1 217 ? -1.619 25.589 47.574 1.00 41.44 217 PRO A N 1
ATOM 1628 C CA . PRO A 1 217 ? -2.034 24.577 46.620 1.00 41.44 217 PRO A CA 1
ATOM 1629 C C . PRO A 1 217 ? -1.437 24.926 45.257 1.00 41.44 217 PRO A C 1
ATOM 1631 O O . PRO A 1 217 ? -1.873 25.868 44.593 1.00 41.44 217 PRO A O 1
ATOM 1634 N N . LEU A 1 218 ? -0.433 24.156 44.832 1.00 41.84 218 LEU A N 1
ATOM 1635 C CA . LEU A 1 218 ? -0.054 24.090 43.431 1.00 41.84 218 LEU A CA 1
ATOM 1636 C C . LEU A 1 218 ? -1.297 23.608 42.695 1.00 41.84 218 LEU A C 1
ATOM 1638 O O . LEU A 1 218 ? -1.692 22.446 42.804 1.00 41.84 218 LEU A O 1
ATOM 1642 N N . ARG A 1 219 ? -1.947 24.542 42.001 1.00 39.88 219 ARG A N 1
ATOM 1643 C CA . ARG A 1 219 ? -3.065 24.291 41.104 1.00 39.88 219 ARG A CA 1
ATOM 1644 C C . ARG A 1 219 ? -2.531 23.404 39.979 1.00 39.88 219 ARG A C 1
ATOM 1646 O O . ARG A 1 219 ? -2.090 23.892 38.946 1.00 39.88 219 ARG A O 1
ATOM 1653 N N . GLN A 1 220 ? -2.494 22.096 40.219 1.00 39.62 220 GLN A N 1
ATOM 1654 C CA . GLN A 1 220 ? -2.257 21.106 39.183 1.00 39.62 220 GLN A CA 1
ATOM 1655 C C . GLN A 1 220 ? -3.520 21.072 38.339 1.00 39.62 220 GLN A C 1
ATOM 1657 O O . GLN A 1 220 ? -4.456 20.314 38.593 1.00 39.62 220 GLN A O 1
ATOM 1662 N N . GLU A 1 221 ? -3.580 21.981 37.376 1.00 31.23 221 GLU A N 1
ATOM 1663 C CA . GLU A 1 221 ? -4.524 21.889 36.283 1.00 31.23 221 GLU A CA 1
ATOM 1664 C C . GLU A 1 221 ? -4.154 20.636 35.496 1.00 31.23 221 GLU A C 1
ATOM 1666 O O . GLU A 1 221 ? -3.289 20.629 34.624 1.00 31.23 221 GLU A O 1
ATOM 1671 N N . TRP A 1 222 ? -4.797 19.531 35.866 1.00 33.31 222 TRP A N 1
ATOM 1672 C CA . TRP A 1 222 ? -4.872 18.344 35.043 1.00 33.31 222 TRP A CA 1
ATOM 1673 C C . TRP A 1 222 ? -5.570 18.758 33.753 1.00 33.31 222 TRP A C 1
ATOM 1675 O O . TRP A 1 222 ? -6.800 18.703 33.652 1.00 33.31 222 TRP A O 1
ATOM 1685 N N . VAL A 1 223 ? -4.791 19.172 32.754 1.00 33.38 223 VAL A N 1
ATOM 1686 C CA . VAL A 1 223 ? -5.232 19.129 31.366 1.00 33.38 223 VAL A CA 1
ATOM 1687 C C . VAL A 1 223 ? -5.557 17.664 31.120 1.00 33.38 223 VAL A C 1
ATOM 1689 O O . VAL A 1 223 ? -4.679 16.826 30.928 1.00 33.38 223 VAL A O 1
ATOM 1692 N N . ARG A 1 224 ? -6.842 17.324 31.245 1.00 30.78 224 ARG A N 1
ATOM 1693 C CA . ARG A 1 224 ? -7.376 16.021 30.875 1.00 30.78 224 ARG A CA 1
ATOM 1694 C C . ARG A 1 224 ? -7.089 15.848 29.388 1.00 30.78 224 ARG A C 1
ATOM 1696 O O . ARG A 1 224 ? -7.926 16.188 28.556 1.00 30.78 224 ARG A O 1
ATOM 1703 N N . CYS A 1 225 ? -5.937 15.276 29.056 1.00 28.20 225 CYS A N 1
ATOM 1704 C CA . CYS A 1 225 ? -5.744 14.569 27.802 1.00 28.20 225 CYS A CA 1
ATOM 1705 C C . CYS A 1 225 ? -6.699 13.381 27.834 1.00 28.20 225 CYS A C 1
ATOM 1707 O O . CYS A 1 225 ? -6.370 12.280 28.270 1.00 28.20 225 CYS A O 1
ATOM 1709 N N . ARG A 1 226 ? -7.941 13.632 27.424 1.00 35.75 226 ARG A N 1
ATOM 1710 C CA . ARG A 1 226 ? -8.942 12.606 27.179 1.00 35.75 226 ARG A CA 1
ATOM 1711 C C . ARG A 1 226 ? -8.628 11.978 25.820 1.00 35.75 226 ARG A C 1
ATOM 1713 O O . ARG A 1 226 ? -9.396 12.113 24.879 1.00 35.75 226 ARG A O 1
ATOM 1720 N N . PHE A 1 227 ? -7.471 11.330 25.725 1.00 35.03 227 PHE A N 1
ATOM 1721 C CA . PHE A 1 227 ? -7.153 10.406 24.648 1.00 35.03 227 PHE A CA 1
ATOM 1722 C C . PHE A 1 227 ? -7.251 8.997 25.216 1.00 35.03 227 PHE A C 1
ATOM 1724 O O . PHE A 1 227 ? -6.542 8.627 26.149 1.00 35.03 227 PHE A O 1
ATOM 1731 N N . ALA A 1 228 ? -8.199 8.236 24.682 1.00 41.78 228 ALA A N 1
ATOM 1732 C CA . ALA A 1 228 ? -8.258 6.805 24.900 1.00 41.78 228 ALA A CA 1
ATOM 1733 C C . ALA A 1 228 ? -6.975 6.164 24.337 1.00 41.78 228 ALA A C 1
ATOM 1735 O O . ALA A 1 228 ? -6.613 6.422 23.191 1.00 41.78 228 ALA A O 1
ATOM 1736 N N . GLY A 1 229 ? -6.295 5.358 25.155 1.00 43.47 229 GLY A N 1
ATOM 1737 C CA . GLY A 1 229 ? -5.412 4.282 24.688 1.00 43.47 229 GLY A CA 1
ATOM 1738 C C . GLY A 1 229 ? -3.897 4.501 24.758 1.00 43.47 229 GLY A C 1
ATOM 1739 O O . GLY A 1 229 ? -3.184 3.565 25.090 1.00 43.47 229 GLY A O 1
ATOM 1740 N N . ALA A 1 230 ? -3.356 5.701 24.537 1.00 35.72 230 ALA A N 1
ATOM 1741 C CA . ALA A 1 230 ? -1.897 5.863 24.447 1.00 35.72 230 ALA A CA 1
ATOM 1742 C C . ALA A 1 230 ? -1.273 6.377 25.759 1.00 35.72 230 ALA A C 1
ATOM 1744 O O . ALA A 1 230 ? -1.211 7.582 26.005 1.00 35.72 230 ALA A O 1
ATOM 1745 N N . ARG A 1 231 ? -0.781 5.471 26.616 1.00 46.91 231 ARG A N 1
ATOM 1746 C CA . ARG A 1 231 ? 0.076 5.823 27.765 1.00 46.91 231 ARG A CA 1
ATOM 1747 C C . ARG A 1 231 ? 1.551 5.617 27.426 1.00 46.91 231 ARG A C 1
ATOM 1749 O O . ARG A 1 231 ? 2.184 4.675 27.887 1.00 46.91 231 ARG A O 1
ATOM 1756 N N . THR A 1 232 ? 2.115 6.562 26.686 1.00 34.31 232 THR A N 1
ATOM 1757 C CA . THR A 1 232 ? 3.559 6.818 26.726 1.00 34.31 232 THR A CA 1
ATOM 1758 C C . THR A 1 232 ? 3.750 8.301 27.007 1.00 34.31 232 THR A C 1
ATOM 1760 O O . THR A 1 232 ? 3.857 9.120 26.102 1.00 34.31 232 THR A O 1
ATOM 1763 N N . CYS A 1 233 ? 3.716 8.671 28.288 1.00 32.09 233 CYS A N 1
ATOM 1764 C CA . CYS A 1 233 ? 4.143 9.998 28.717 1.00 32.09 233 CYS A CA 1
ATOM 1765 C C . CYS A 1 233 ? 5.673 9.997 28.782 1.00 32.09 233 CYS A C 1
ATOM 1767 O O . CYS A 1 233 ? 6.250 9.476 29.733 1.00 32.09 233 CYS A O 1
ATOM 1769 N N . ILE A 1 234 ? 6.331 10.570 27.775 1.00 32.66 234 ILE A N 1
ATOM 1770 C CA . ILE A 1 234 ? 7.722 11.008 27.911 1.00 32.66 234 ILE A CA 1
ATOM 1771 C C . ILE A 1 234 ? 7.685 12.262 28.793 1.00 32.66 234 ILE A C 1
ATOM 1773 O O . ILE A 1 234 ? 7.146 13.293 28.392 1.00 32.66 234 ILE A O 1
ATOM 1777 N N . CYS A 1 235 ? 8.200 12.164 30.020 1.00 27.75 235 CYS A N 1
ATOM 1778 C CA . CYS A 1 235 ? 8.380 13.317 30.900 1.00 27.75 235 CYS A CA 1
ATOM 1779 C C . CYS A 1 235 ? 9.516 14.188 30.349 1.00 27.75 235 CYS A C 1
ATOM 1781 O O . CYS A 1 235 ? 10.688 13.911 30.594 1.00 27.75 235 CYS A O 1
ATOM 1783 N N . LEU A 1 236 ? 9.175 15.243 29.610 1.00 29.05 236 LEU A N 1
ATOM 1784 C CA . LEU A 1 236 ? 10.108 16.321 29.300 1.00 29.05 236 LEU A CA 1
ATOM 1785 C C . LEU A 1 236 ? 9.994 17.373 30.414 1.00 29.05 236 LEU A C 1
ATOM 1787 O O . LEU A 1 236 ? 9.102 18.219 30.398 1.00 29.05 236 LEU A O 1
ATOM 1791 N N . SER A 1 237 ? 10.865 17.296 31.422 1.00 31.14 237 SER A N 1
ATOM 1792 C CA . SER A 1 237 ? 10.954 18.331 32.458 1.00 31.14 237 SER A CA 1
ATOM 1793 C C . SER A 1 237 ? 11.586 19.594 31.871 1.00 31.14 237 SER A C 1
ATOM 1795 O O . SER A 1 237 ? 12.803 19.753 31.876 1.00 31.14 237 SER A O 1
ATOM 1797 N N . LEU A 1 238 ? 10.756 20.505 31.365 1.00 32.00 238 LEU A N 1
ATOM 1798 C CA . LEU A 1 238 ? 11.142 21.887 31.088 1.00 32.00 238 LEU A CA 1
ATOM 1799 C C . LEU A 1 238 ? 11.048 22.687 32.392 1.00 32.00 238 LEU A C 1
ATOM 1801 O O . LEU A 1 238 ? 9.961 23.048 32.841 1.00 32.00 238 LEU A O 1
ATOM 1805 N N . ALA A 1 239 ? 12.195 22.960 33.012 1.00 31.08 239 ALA A N 1
ATOM 1806 C CA . ALA A 1 239 ? 12.288 23.942 34.084 1.00 31.08 239 ALA A CA 1
ATOM 1807 C C . ALA A 1 239 ? 12.110 25.347 33.483 1.00 31.08 239 ALA A C 1
ATOM 1809 O O . ALA A 1 239 ? 13.041 25.921 32.921 1.00 31.08 239 ALA A O 1
ATOM 1810 N N . ALA A 1 240 ? 10.900 25.897 33.578 1.00 33.53 240 ALA A N 1
ATOM 1811 C CA . ALA A 1 240 ? 10.646 27.296 33.266 1.00 33.53 240 ALA A CA 1
ATOM 1812 C C . ALA A 1 240 ? 11.195 28.170 34.405 1.00 33.53 240 ALA A C 1
ATOM 1814 O O . ALA A 1 240 ? 10.604 28.265 35.480 1.00 33.53 240 ALA A O 1
ATOM 1815 N N . GLY A 1 241 ? 12.346 28.803 34.172 1.00 30.75 241 GLY A N 1
ATOM 1816 C CA . GLY A 1 241 ? 12.842 29.887 35.012 1.00 30.75 241 GLY A CA 1
ATOM 1817 C C . GLY A 1 241 ? 11.961 31.124 34.845 1.00 30.75 241 GLY A C 1
ATOM 1818 O O . GLY A 1 241 ? 12.023 31.798 33.821 1.00 30.75 241 GLY A O 1
ATOM 1819 N N . SER A 1 242 ? 11.141 31.432 35.848 1.00 34.47 242 SER A N 1
ATOM 1820 C CA . SER A 1 242 ? 10.428 32.705 35.945 1.00 34.47 242 SER A CA 1
ATOM 1821 C C . SER A 1 242 ? 11.311 33.728 36.659 1.00 34.47 242 SER A C 1
ATOM 1823 O O . SER A 1 242 ? 11.551 33.618 37.862 1.00 34.47 242 SER A O 1
ATOM 1825 N N . GLY A 1 243 ? 11.791 34.730 35.925 1.00 30.12 243 GLY A N 1
ATOM 1826 C CA . GLY A 1 243 ? 12.370 35.928 36.519 1.00 30.12 243 GLY A CA 1
ATOM 1827 C C . GLY A 1 243 ? 11.286 36.810 37.139 1.00 30.12 243 GLY A C 1
ATOM 1828 O O . GLY A 1 243 ? 10.239 37.011 36.534 1.00 30.12 243 GLY A O 1
ATOM 1829 N N . GLN A 1 244 ? 11.561 37.375 38.312 1.00 33.81 244 GLN A N 1
ATOM 1830 C CA . GLN A 1 244 ? 10.965 38.627 38.778 1.00 33.81 244 GLN A CA 1
ATOM 1831 C C . GLN A 1 244 ? 12.009 39.370 39.615 1.00 33.81 244 GLN A C 1
ATOM 1833 O O . GLN A 1 244 ? 12.626 38.806 40.517 1.00 33.81 244 GLN A O 1
ATOM 1838 N N . GLY A 1 245 ? 12.266 40.619 39.233 1.00 29.58 245 GLY A N 1
ATOM 1839 C CA . GLY A 1 245 ? 13.243 41.488 39.870 1.00 29.58 245 GLY A CA 1
ATOM 1840 C C . GLY A 1 245 ? 12.687 42.259 41.064 1.00 29.58 245 GLY A C 1
ATOM 1841 O O . GLY A 1 245 ? 11.482 42.422 41.215 1.00 29.58 245 GLY A O 1
ATOM 1842 N N . GLY A 1 246 ? 13.622 42.818 41.837 1.00 27.48 246 GLY A N 1
ATOM 1843 C CA . GLY A 1 246 ? 13.428 44.070 42.568 1.00 27.48 246 GLY A CA 1
ATOM 1844 C C . GLY A 1 246 ? 13.331 43.969 44.089 1.00 27.48 246 GLY A C 1
ATOM 1845 O O . GLY A 1 246 ? 12.234 43.980 44.622 1.00 27.48 246 GLY A O 1
ATOM 1846 N N . ALA A 1 247 ? 14.478 44.001 44.781 1.00 30.09 247 ALA A N 1
ATOM 1847 C CA . ALA A 1 247 ? 14.690 44.836 45.976 1.00 30.09 247 ALA A CA 1
ATOM 1848 C C . ALA A 1 247 ? 16.169 44.788 46.424 1.00 30.09 247 ALA A C 1
ATOM 1850 O O . ALA A 1 247 ? 16.693 43.744 46.801 1.00 30.09 247 ALA A O 1
ATOM 1851 N N . ARG A 1 248 ? 16.846 45.941 46.391 1.00 33.31 248 ARG A N 1
ATOM 1852 C CA . ARG A 1 248 ? 18.034 46.269 47.211 1.00 33.31 248 ARG A CA 1
ATOM 1853 C C . ARG A 1 248 ? 17.511 47.052 48.430 1.00 33.31 248 ARG A C 1
ATOM 1855 O O . ARG A 1 248 ? 16.559 47.805 48.231 1.00 33.31 248 ARG A O 1
ATOM 1862 N N . PRO A 1 249 ? 18.097 46.937 49.642 1.00 38.47 249 PRO A N 1
ATOM 1863 C CA . PRO A 1 249 ? 19.405 47.557 49.900 1.00 38.47 249 PRO A CA 1
ATOM 1864 C C . PRO A 1 249 ? 20.344 46.827 50.888 1.00 38.47 249 PRO A C 1
ATOM 1866 O O . PRO A 1 249 ? 19.916 46.140 51.801 1.00 38.47 249 PRO A O 1
ATOM 1869 N N . GLY A 1 250 ? 21.648 47.092 50.713 1.00 28.12 250 GLY A N 1
ATOM 1870 C CA . GLY A 1 250 ? 22.615 47.321 51.798 1.00 28.12 250 GLY A CA 1
ATOM 1871 C C . GLY A 1 250 ? 23.124 46.137 52.630 1.00 28.12 250 GLY A C 1
ATOM 1872 O O . GLY A 1 250 ? 22.499 45.779 53.613 1.00 28.12 250 GLY A O 1
ATOM 1873 N N . ALA A 1 251 ? 24.331 45.645 52.311 1.00 30.02 251 ALA A N 1
ATOM 1874 C CA . ALA A 1 251 ? 25.481 45.544 53.235 1.00 30.02 251 ALA A CA 1
ATOM 1875 C C . ALA A 1 251 ? 26.621 44.698 52.616 1.00 30.02 251 ALA A C 1
ATOM 1877 O O . ALA A 1 251 ? 26.456 43.529 52.285 1.00 30.02 251 ALA A O 1
ATOM 1878 N N . ARG A 1 252 ? 27.798 45.312 52.454 1.00 31.12 252 ARG A N 1
ATOM 1879 C CA . ARG A 1 252 ? 29.136 44.668 52.427 1.00 31.12 252 ARG A CA 1
ATOM 1880 C C . ARG A 1 252 ? 29.725 44.779 53.858 1.00 31.12 252 ARG A C 1
ATOM 1882 O O . ARG A 1 252 ? 29.136 45.555 54.612 1.00 31.12 252 ARG A O 1
ATOM 1889 N N . PRO A 1 253 ? 30.894 44.197 54.235 1.00 41.81 253 PRO A N 1
ATOM 1890 C CA . PRO A 1 253 ? 31.909 43.442 53.463 1.00 41.81 253 PRO A CA 1
ATOM 1891 C C . PRO A 1 253 ? 32.455 42.160 54.166 1.00 41.81 253 PRO A C 1
ATOM 1893 O O . PRO A 1 253 ? 32.141 41.883 55.315 1.00 41.81 253 PRO A O 1
ATOM 1896 N N . GLY A 1 254 ? 33.357 41.426 53.490 1.00 28.80 254 GLY A N 1
ATOM 1897 C CA . GLY A 1 254 ? 34.278 40.433 54.090 1.00 28.80 254 GLY A CA 1
ATOM 1898 C C . GLY A 1 254 ? 34.558 39.255 53.142 1.00 28.80 254 GLY A C 1
ATOM 1899 O O . GLY A 1 254 ? 33.721 38.380 53.002 1.00 28.80 254 GLY A O 1
ATOM 1900 N N . ALA A 1 255 ? 35.551 39.332 52.248 1.00 30.08 255 ALA A N 1
ATOM 1901 C CA . ALA A 1 255 ? 36.944 38.885 52.434 1.00 30.08 255 ALA A CA 1
ATOM 1902 C C . ALA A 1 255 ? 37.107 37.345 52.510 1.00 30.08 255 ALA A C 1
ATOM 1904 O O . ALA A 1 255 ? 36.722 36.738 53.498 1.00 30.08 255 ALA A O 1
ATOM 1905 N N . GLY A 1 256 ? 37.726 36.722 51.488 1.00 29.48 256 GLY A N 1
ATOM 1906 C CA . GLY A 1 256 ? 38.059 35.283 51.524 1.00 29.48 256 GLY A CA 1
ATOM 1907 C C . GLY A 1 256 ? 38.441 34.612 50.192 1.00 29.48 256 GLY A C 1
ATOM 1908 O O . GLY A 1 256 ? 37.745 33.736 49.709 1.00 29.48 256 GLY A O 1
ATOM 1909 N N . ARG A 1 257 ? 39.542 35.077 49.601 1.00 29.78 257 ARG A N 1
ATOM 1910 C CA . ARG A 1 257 ? 40.476 34.474 48.617 1.00 29.78 257 ARG A CA 1
ATOM 1911 C C . ARG A 1 257 ? 40.496 32.925 48.444 1.00 29.78 257 ARG A C 1
ATOM 1913 O O . ARG A 1 257 ? 40.601 32.231 49.444 1.00 29.78 257 ARG A O 1
ATOM 1920 N N . ALA A 1 258 ? 40.596 32.457 47.179 1.00 30.09 258 ALA A N 1
ATOM 1921 C CA . ALA A 1 258 ? 41.485 31.398 46.600 1.00 30.09 258 ALA A CA 1
ATOM 1922 C C . ALA A 1 258 ? 40.763 30.605 45.470 1.00 30.09 258 ALA A C 1
ATOM 1924 O O . ALA A 1 258 ? 39.775 29.943 45.737 1.00 30.09 258 ALA A O 1
ATOM 1925 N N . GLN A 1 259 ? 41.026 30.844 44.175 1.00 29.56 259 GLN A N 1
ATOM 1926 C CA . GLN A 1 259 ? 42.113 30.359 43.284 1.00 29.56 259 GLN A CA 1
ATOM 1927 C C . GLN A 1 259 ? 41.808 29.051 42.509 1.00 29.56 259 GLN A C 1
ATOM 1929 O O . GLN A 1 259 ? 41.487 28.032 43.102 1.00 29.56 259 GLN A O 1
ATOM 1934 N N . GLY A 1 260 ? 42.033 29.112 41.181 1.00 28.66 260 GLY A N 1
ATOM 1935 C CA . GLY A 1 260 ? 42.099 28.002 40.208 1.00 28.66 260 GLY A CA 1
ATOM 1936 C C . GLY A 1 260 ? 40.937 28.014 39.199 1.00 28.66 260 GLY A C 1
ATOM 1937 O O . GLY A 1 260 ? 39.796 27.917 39.611 1.00 28.66 260 GLY A O 1
ATOM 1938 N N . GLY A 1 261 ? 41.084 28.147 37.877 1.00 28.92 261 GLY A N 1
ATOM 1939 C CA . GLY A 1 261 ? 42.220 28.258 36.960 1.00 28.92 261 GLY A CA 1
ATOM 1940 C C . GLY A 1 261 ? 41.689 28.312 35.504 1.00 28.92 261 GLY A C 1
ATOM 1941 O O . GLY A 1 261 ? 40.613 27.789 35.245 1.00 28.92 261 GLY A O 1
ATOM 1942 N N . ALA A 1 262 ? 42.463 28.944 34.602 1.00 31.31 262 ALA A N 1
ATOM 1943 C CA . ALA A 1 262 ? 42.399 28.963 33.115 1.00 31.31 262 ALA A CA 1
ATOM 1944 C C . ALA A 1 262 ? 41.142 29.575 32.424 1.00 31.31 262 ALA A C 1
ATOM 1946 O O . ALA A 1 262 ? 40.043 29.057 32.551 1.00 31.31 262 ALA A O 1
ATOM 1947 N N . ARG A 1 263 ? 41.192 30.770 31.787 1.00 30.03 263 ARG A N 1
ATOM 1948 C CA . ARG A 1 263 ? 41.693 31.127 30.415 1.00 30.03 263 ARG A CA 1
ATOM 1949 C C . ARG A 1 263 ? 41.164 30.188 29.316 1.00 30.03 263 ARG A C 1
ATOM 1951 O O . ARG A 1 263 ? 41.303 28.990 29.474 1.00 30.03 263 ARG A O 1
ATOM 1958 N N . ALA A 1 264 ? 40.667 30.596 28.146 1.00 30.92 264 ALA A N 1
ATOM 1959 C CA . ALA A 1 264 ? 40.408 31.854 27.423 1.00 30.92 264 ALA A CA 1
ATOM 1960 C C . ALA A 1 264 ? 39.414 31.456 26.289 1.00 30.92 264 ALA A C 1
ATOM 1962 O O . ALA A 1 264 ? 39.391 30.295 25.905 1.00 30.92 264 ALA A O 1
ATOM 1963 N N . GLY A 1 265 ? 38.487 32.266 25.784 1.00 29.39 265 GLY A N 1
ATOM 1964 C CA . GLY A 1 265 ? 38.704 33.454 24.962 1.00 29.39 265 GLY A CA 1
ATOM 1965 C C . GLY A 1 265 ? 37.632 33.445 23.862 1.00 29.39 265 GLY A C 1
ATOM 1966 O O . GLY A 1 265 ? 37.582 32.528 23.051 1.00 29.39 265 GLY A O 1
ATOM 1967 N N . ALA A 1 266 ? 36.736 34.431 23.889 1.00 28.66 266 ALA A N 1
ATOM 1968 C CA . ALA A 1 266 ? 35.717 34.659 22.873 1.00 28.66 266 ALA A CA 1
ATOM 1969 C C . ALA A 1 266 ? 36.292 35.539 21.753 1.00 28.66 266 ALA A C 1
ATOM 1971 O O . ALA A 1 266 ? 36.942 36.544 22.041 1.00 28.66 266 ALA A O 1
ATOM 1972 N N . GLY A 1 267 ? 36.014 35.188 20.497 1.00 27.27 267 GLY A N 1
ATOM 1973 C CA . GLY A 1 267 ? 36.240 36.024 19.319 1.00 27.27 267 GLY A CA 1
ATOM 1974 C C . GLY A 1 267 ? 34.915 36.241 18.592 1.00 27.27 267 GLY A C 1
ATOM 1975 O O . GLY A 1 267 ? 34.213 35.283 18.281 1.00 27.27 267 GLY A O 1
ATOM 1976 N N . ARG A 1 268 ? 34.556 37.507 18.385 1.00 29.11 268 ARG A N 1
ATOM 1977 C CA . ARG A 1 268 ? 33.320 37.992 17.763 1.00 29.11 268 ARG A CA 1
ATOM 1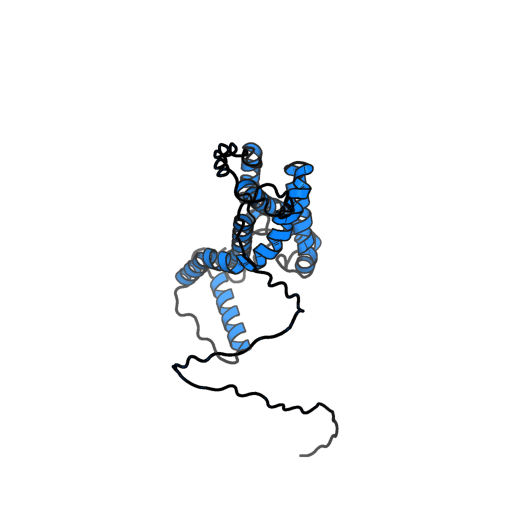978 C C . ARG A 1 268 ? 33.696 38.766 16.492 1.00 29.11 268 ARG A C 1
ATOM 1980 O O . ARG A 1 268 ? 34.644 39.537 16.546 1.00 29.11 268 ARG A O 1
ATOM 1987 N N . ALA A 1 269 ? 32.842 38.637 15.474 1.00 27.81 269 ALA A N 1
ATOM 1988 C CA . ALA A 1 269 ? 32.534 39.590 14.395 1.00 27.81 269 ALA A CA 1
ATOM 1989 C C . ALA A 1 269 ? 33.527 39.821 13.233 1.00 27.81 269 ALA A C 1
ATOM 1991 O O . ALA A 1 269 ? 34.615 40.340 13.434 1.00 27.81 269 ALA A O 1
ATOM 1992 N N . GLN A 1 270 ? 33.020 39.568 12.018 1.00 28.69 270 GLN A N 1
ATOM 1993 C CA . GLN A 1 270 ? 33.083 40.354 10.762 1.00 28.69 270 GLN A CA 1
ATOM 1994 C C . GLN A 1 270 ? 32.142 39.601 9.781 1.00 28.69 270 GLN A C 1
ATOM 1996 O O . GLN A 1 270 ? 32.259 38.387 9.693 1.00 28.69 270 GLN A O 1
ATOM 2001 N N . ALA A 1 271 ? 31.035 40.098 9.212 1.00 30.53 271 ALA A N 1
ATOM 2002 C CA . ALA A 1 271 ? 30.677 41.349 8.534 1.00 30.53 271 ALA A CA 1
ATOM 2003 C C . ALA A 1 271 ? 31.365 41.523 7.169 1.00 30.53 271 ALA A C 1
ATOM 2005 O O . ALA A 1 271 ? 32.333 42.264 7.071 1.00 30.53 271 ALA A O 1
ATOM 2006 N N . GLU A 1 272 ? 30.805 40.894 6.130 1.00 31.78 272 GLU A N 1
ATOM 2007 C CA . GLU A 1 272 ? 30.971 41.294 4.728 1.00 31.78 272 GLU A CA 1
ATOM 2008 C C . GLU A 1 272 ? 29.603 41.268 4.036 1.00 31.78 272 GLU A C 1
ATOM 2010 O O . GLU A 1 272 ? 28.854 40.294 4.123 1.00 31.78 272 GLU A O 1
ATOM 2015 N N . GLY A 1 273 ? 29.270 42.392 3.409 1.00 29.03 273 GLY A N 1
ATOM 2016 C CA . GLY A 1 273 ? 28.191 42.540 2.445 1.00 29.03 273 GLY A CA 1
ATOM 2017 C C . GLY A 1 273 ? 28.775 42.956 1.098 1.00 29.03 273 GLY A C 1
ATOM 2018 O O . GLY A 1 273 ? 29.912 43.419 1.049 1.00 29.03 273 GLY A O 1
ATOM 2019 N N . THR A 1 274 ? 27.996 42.752 0.038 1.00 32.22 274 THR A N 1
ATOM 2020 C CA . THR A 1 274 ? 27.976 43.416 -1.290 1.00 32.22 274 THR A CA 1
ATOM 2021 C C . THR A 1 274 ? 27.129 42.495 -2.178 1.00 32.22 274 THR A C 1
ATOM 2023 O O . THR A 1 274 ? 27.480 41.343 -2.394 1.00 32.22 274 THR A O 1
ATOM 2026 N N . ASP A 1 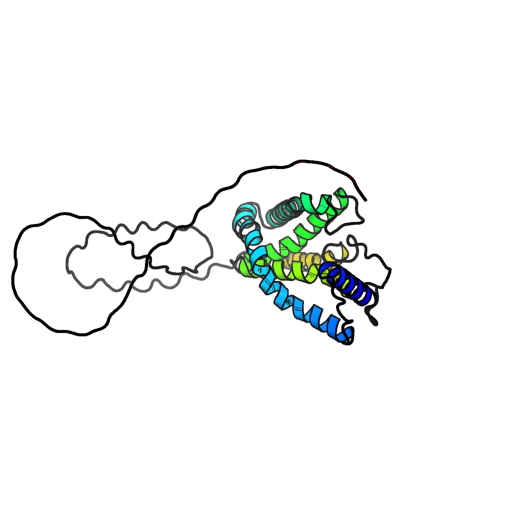275 ? 25.834 42.750 -2.324 1.00 30.86 275 ASP A N 1
ATOM 2027 C CA . ASP A 1 275 ? 25.153 43.730 -3.185 1.00 30.86 275 ASP A CA 1
ATOM 2028 C C . ASP A 1 275 ? 25.122 43.326 -4.672 1.00 30.86 275 ASP A C 1
ATOM 2030 O O . ASP A 1 275 ? 26.138 43.017 -5.291 1.00 30.86 275 ASP A O 1
ATOM 2034 N N . LEU A 1 276 ? 23.892 43.274 -5.176 1.00 34.12 276 LEU A N 1
ATOM 2035 C CA . LEU A 1 276 ? 23.426 42.844 -6.493 1.00 34.12 276 LEU A CA 1
ATOM 2036 C C . LEU A 1 276 ? 23.188 44.089 -7.352 1.00 34.12 276 LEU A C 1
ATOM 2038 O O . LEU A 1 276 ? 22.494 44.981 -6.878 1.00 34.12 276 LEU A O 1
ATOM 2042 N N . ALA A 1 277 ? 23.626 44.096 -8.616 1.00 32.62 277 ALA A N 1
ATOM 2043 C CA . ALA A 1 277 ? 22.884 44.701 -9.736 1.00 32.62 277 ALA A CA 1
ATOM 2044 C C . ALA A 1 277 ? 23.576 44.464 -11.097 1.00 32.62 277 ALA A C 1
ATOM 2046 O O . ALA A 1 277 ? 24.761 44.740 -11.251 1.00 32.62 277 ALA A O 1
ATOM 2047 N N . ASP A 1 278 ? 22.786 43.932 -12.036 1.00 33.12 278 ASP A N 1
ATOM 2048 C CA . ASP A 1 278 ? 22.589 44.325 -13.446 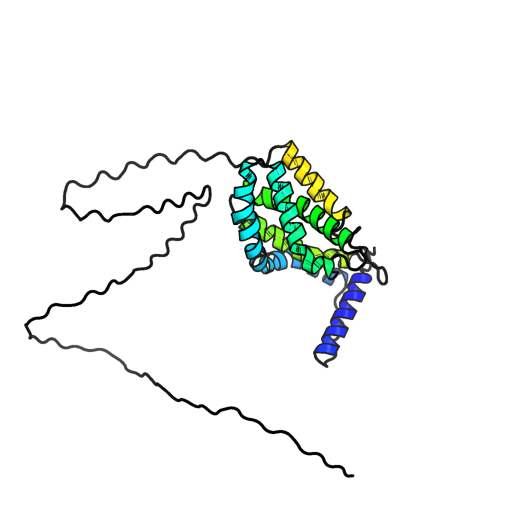1.00 33.12 278 ASP A CA 1
ATOM 2049 C C . ASP A 1 278 ? 23.760 44.824 -14.321 1.00 33.12 278 ASP A C 1
ATOM 2051 O O . ASP A 1 278 ? 24.336 45.871 -14.063 1.00 33.12 278 ASP A O 1
ATOM 2055 N N . GLU A 1 279 ? 23.991 44.153 -15.464 1.00 33.09 279 GLU A N 1
ATOM 2056 C CA . GLU A 1 279 ? 23.742 44.714 -16.815 1.00 33.09 279 GLU A CA 1
ATOM 2057 C C . GLU A 1 279 ? 24.122 43.735 -17.959 1.00 33.09 279 GLU A C 1
ATOM 2059 O O . GLU A 1 279 ? 25.191 43.130 -18.000 1.00 33.09 279 GLU A O 1
ATOM 2064 N N . VAL A 1 280 ? 23.218 43.629 -18.934 1.00 38.78 280 VAL A N 1
ATOM 2065 C CA . VAL A 1 280 ? 23.335 43.120 -20.324 1.00 38.78 280 VAL A CA 1
ATOM 2066 C C . VAL A 1 280 ? 22.772 44.278 -21.183 1.00 38.78 280 VAL A C 1
ATOM 2068 O O . VAL A 1 280 ? 21.846 44.902 -20.658 1.00 38.78 280 VAL A O 1
ATOM 2071 N N . PRO A 1 281 ? 23.167 44.604 -22.450 1.00 48.88 281 PRO A N 1
ATOM 2072 C CA . PRO A 1 281 ? 23.809 43.797 -23.514 1.00 48.88 281 PRO A CA 1
ATOM 2073 C C . PRO A 1 281 ? 24.938 44.514 -24.311 1.00 48.88 281 PRO A C 1
ATOM 2075 O O . PRO A 1 281 ? 25.123 45.716 -24.199 1.00 48.88 281 PRO A O 1
ATOM 2078 N N . HIS A 1 282 ? 25.622 43.808 -25.229 1.00 35.78 282 HIS A N 1
ATOM 2079 C CA . HIS A 1 282 ? 25.780 44.267 -26.627 1.00 35.78 282 HIS A CA 1
ATOM 2080 C C . HIS A 1 282 ? 26.395 43.203 -27.558 1.00 35.78 282 HIS A C 1
ATOM 2082 O O . HIS A 1 282 ? 27.260 42.413 -27.203 1.00 35.78 282 HIS A O 1
ATOM 2088 N N . THR A 1 283 ? 25.888 43.229 -28.785 1.00 43.94 283 THR A N 1
ATOM 2089 C CA . THR A 1 283 ? 26.205 42.456 -29.989 1.00 43.94 283 THR A CA 1
ATOM 2090 C C . THR A 1 283 ? 27.492 42.909 -30.696 1.00 43.94 283 THR A C 1
ATOM 2092 O O . THR A 1 283 ? 27.633 44.113 -30.901 1.00 43.94 283 THR A O 1
ATOM 2095 N N . SER A 1 284 ? 28.296 41.992 -31.257 1.00 38.53 284 SER A N 1
ATOM 2096 C CA . SER A 1 284 ? 28.974 42.183 -32.563 1.00 38.53 284 SER A CA 1
ATOM 2097 C C . SER A 1 284 ? 29.720 40.933 -33.073 1.00 38.53 284 SER A C 1
ATOM 2099 O O . SER A 1 284 ? 30.210 40.107 -32.316 1.00 38.53 284 SER A O 1
ATOM 2101 N N . ARG A 1 285 ? 29.716 40.815 -34.409 1.00 42.22 285 ARG A N 1
ATOM 2102 C CA . ARG A 1 285 ? 30.296 39.800 -35.312 1.00 42.22 285 ARG A CA 1
ATOM 2103 C C . ARG A 1 285 ? 31.836 39.805 -35.370 1.00 42.22 285 ARG A C 1
ATOM 2105 O O . ARG A 1 285 ? 32.439 40.800 -34.992 1.00 42.22 285 ARG A O 1
ATOM 2112 N N . GLN A 1 286 ? 32.346 38.808 -36.118 1.00 41.44 286 GLN A N 1
ATOM 2113 C CA . GLN A 1 286 ? 33.666 38.645 -36.777 1.00 41.44 286 GLN A CA 1
ATOM 2114 C C . GLN A 1 286 ? 34.615 37.742 -35.964 1.00 41.44 286 GLN A C 1
ATOM 2116 O O . GLN A 1 286 ? 34.758 37.961 -34.772 1.00 41.44 286 GLN A O 1
ATOM 2121 N N . HIS A 1 287 ? 35.244 36.683 -36.484 1.00 46.28 287 HIS A N 1
ATOM 2122 C CA . HIS A 1 287 ? 35.622 36.260 -37.839 1.00 46.28 287 HIS A CA 1
ATOM 2123 C C . HIS A 1 287 ? 35.585 34.728 -37.950 1.00 46.28 287 HIS A C 1
ATOM 2125 O O . HIS A 1 287 ? 35.739 34.070 -36.897 1.00 46.28 287 HIS A O 1
#

Sequence (287 aa):
MDLVNFSGYQENLDEQLAAASAATGTEIPEIALPIALLVLLQLASIPLGAVINVIPALGEELGWRGWLLPKLLKFGIVPALLISGVIWGLWHAPLILLGYNYLDAPGWLGLTMMTGMCILVGSVFDWLRIRSESVWPAALAHGAFNEAGGSYLLFAAAGERVDTTQATIVGWTGWIVPLIFVGVLLATKQFAPPKPLPAPPLSPHPTAPPNHHPAAPLRQEWVRCRFAGARTCICLSLAAGSGQGGARPGARPGAGRAQGGARAGAGRAQAEGTDLADEVPHTSRQH

Secondary structure (DSSP, 8-state):
--SSS-HHHHHHHHHHHHHHHHHHTSPPPP--S-HHHHHHHHHHHHHHHHHHHHHHHHHHHIIIIIIIHHHHGGG-HHHHHHHHHHHHHHHTHHHHHTTSS-TTS-HHHHHHHHHHHHHHHHHHHHHHHHHHSSSHHHHHHHHHHHHHTTGGGGGPPTT----TTTSSSSSTTTTHHHHHHHHHHHHTTTTSPPPPPPPPP-PPP-PPPS-----------------SS----------------------------------------------------------